Protein AF-A0A6B2LAH2-F1 (afdb_monomer)

Sequence (319 aa):
MNAARTIYDGYITIHNQFYRFYMVLKAANSTKNCKVLVDRALMALFKSEAEVSDIMSQYTTQHFSPGVFLTELIKILESKWLPQKNLPKTPKFYSKLLEELTEIGWDNIVTDVNSTLDPENLQVSLRDSNKRGHVIEVHIPPSYPDQPPTCKSMTPSPLEIQWNPTSSRLSHIISQYTIFFEQFQDFWKNLEDIDQNTCILDPINPTRADTKRRIAIKQHASVLIVISPEYPFSIPECRFLGSPSLIGPIRENMTKNIHLWNPNELTRKNLEVILQLQFPAPIQKDTLEIDMDCGICYSATSEEEQLPDMFCNGKNCNK

Radius of gyration: 29.08 Å; Cα contacts (8 Å, |Δi|>4): 440; chains: 1; bounding box: 64×53×84 Å

Secondary structure (DSSP, 8-state):
--TTS-EEEEEEEETTEEEEEEEE-SBTTB-TT-EEEE-HHHHTTSS-HHHHHHHHHHT-SSS--HHHHHHHHHHHHHHH----------HHHHHHHHHHHHHH-GGGB---TT----TTEEEEEEE-TT--EEEEEEE--TTTTTSPPEEEESSSS-------TTT--HHHHHHHHHHHHHTTHHHHHHHHHHHHHS-EEESSS--TT--EEEEEEETTEEEEEE--SSSTTSPPEEEEEE-HHHHHHHHHHHHHHGGG--TTS-HHHHHHHHHT--PPPPPPTT--------TTT--SS-TT-PPP------TT---

Structure (mmCIF, N/CA/C/O backbone):
data_AF-A0A6B2LAH2-F1
#
_entry.id   AF-A0A6B2LAH2-F1
#
loop_
_atom_site.group_PDB
_atom_site.id
_atom_site.type_symbol
_atom_site.label_atom_id
_atom_site.label_alt_id
_atom_site.label_comp_id
_atom_site.label_asym_id
_atom_site.label_entity_id
_atom_site.label_seq_id
_atom_site.pdbx_PDB_ins_code
_atom_site.Cartn_x
_atom_site.Cartn_y
_atom_site.Cartn_z
_atom_site.occupancy
_atom_site.B_iso_or_equiv
_atom_site.auth_seq_id
_atom_site.auth_comp_id
_atom_site.auth_asym_id
_atom_site.auth_atom_id
_atom_site.pdbx_PDB_model_num
ATOM 1 N N . MET A 1 1 ? -15.025 21.746 -36.548 1.00 67.75 1 MET A N 1
ATOM 2 C CA . MET A 1 1 ? -14.665 22.941 -37.349 1.00 67.75 1 MET A CA 1
ATOM 3 C C . MET A 1 1 ? -15.739 24.002 -37.143 1.00 67.75 1 MET A C 1
ATOM 5 O O . MET A 1 1 ? -16.892 23.621 -36.977 1.00 67.75 1 MET A O 1
ATOM 9 N N . ASN A 1 2 ? -15.394 25.291 -37.112 1.00 74.62 2 ASN A N 1
ATOM 10 C CA . ASN A 1 2 ? -16.379 26.369 -36.942 1.00 74.62 2 ASN A CA 1
ATOM 11 C C . ASN A 1 2 ? -17.261 26.563 -38.197 1.00 74.62 2 ASN A C 1
ATOM 13 O O . ASN A 1 2 ? -16.923 26.101 -39.288 1.00 74.62 2 ASN A O 1
ATOM 17 N N . ALA A 1 3 ? -18.377 27.289 -38.057 1.00 70.50 3 ALA A N 1
ATOM 18 C CA . ALA A 1 3 ? -19.319 27.554 -39.154 1.00 70.50 3 ALA A CA 1
ATOM 19 C C . ALA A 1 3 ? -18.668 28.262 -40.361 1.00 70.50 3 ALA A C 1
ATOM 21 O O . ALA A 1 3 ? -19.045 28.019 -41.505 1.00 70.50 3 ALA A O 1
ATOM 22 N N . ALA A 1 4 ? -17.641 29.080 -40.112 1.00 70.31 4 ALA A N 1
ATOM 23 C CA . ALA A 1 4 ? -16.880 29.787 -41.142 1.00 70.31 4 ALA A CA 1
ATOM 24 C C . ALA A 1 4 ? -15.818 28.921 -41.849 1.00 70.31 4 ALA A C 1
ATOM 26 O O . ALA A 1 4 ? -15.161 29.405 -42.767 1.00 70.31 4 ALA A O 1
ATOM 27 N N . ARG A 1 5 ? -15.633 27.654 -41.442 1.00 68.50 5 ARG A N 1
ATOM 28 C CA . ARG A 1 5 ? -14.611 26.727 -41.968 1.00 68.50 5 ARG A CA 1
ATOM 29 C C . ARG A 1 5 ? -13.174 27.261 -41.897 1.00 68.50 5 ARG A C 1
ATOM 31 O O . ARG A 1 5 ? -12.324 26.883 -42.695 1.00 68.50 5 ARG A O 1
ATOM 38 N N . THR A 1 6 ? -12.906 28.143 -40.941 1.00 72.50 6 THR A N 1
ATOM 39 C CA . THR A 1 6 ? -11.604 28.789 -40.733 1.00 72.50 6 THR A CA 1
ATOM 40 C C . THR A 1 6 ? -10.877 28.277 -39.502 1.00 72.50 6 THR A C 1
ATOM 42 O O . THR A 1 6 ? -9.675 28.477 -39.391 1.00 72.50 6 THR A O 1
ATOM 45 N N . ILE A 1 7 ? -11.573 27.619 -38.574 1.00 78.00 7 ILE A N 1
ATOM 46 C CA . ILE A 1 7 ? -10.971 27.097 -37.347 1.00 78.00 7 ILE A CA 1
ATOM 47 C C . ILE A 1 7 ? -11.310 25.621 -37.218 1.00 78.00 7 ILE A C 1
ATOM 49 O O . ILE A 1 7 ? -12.489 25.244 -37.169 1.00 78.00 7 ILE A O 1
ATOM 53 N N . TYR A 1 8 ? -10.275 24.793 -37.129 1.00 79.19 8 TYR A N 1
ATOM 54 C CA . TYR A 1 8 ? -10.395 23.443 -36.611 1.00 79.19 8 TYR A CA 1
ATOM 55 C C . TYR A 1 8 ? -9.893 23.425 -35.176 1.00 79.19 8 TYR A C 1
ATOM 57 O O . TYR A 1 8 ? -8.789 23.867 -34.872 1.00 79.19 8 TYR A O 1
ATOM 65 N N . ASP A 1 9 ? -10.738 22.897 -34.312 1.00 84.38 9 ASP A N 1
ATOM 66 C CA . ASP A 1 9 ? -10.472 22.753 -32.904 1.00 84.38 9 ASP A CA 1
ATOM 67 C C . ASP A 1 9 ? -11.001 21.374 -32.495 1.00 84.38 9 ASP A C 1
ATOM 69 O O . ASP A 1 9 ? -12.214 21.151 -32.514 1.00 84.38 9 ASP A O 1
ATOM 73 N N . GLY A 1 10 ? -10.099 20.421 -32.254 1.00 82.06 10 GLY A N 1
ATOM 74 C CA . GLY A 1 10 ? -10.485 19.060 -31.900 1.00 82.06 10 GLY A CA 1
ATOM 75 C C . GLY A 1 10 ? -9.306 18.134 -31.635 1.00 82.06 10 GLY A C 1
ATOM 76 O O . GLY A 1 10 ? -8.207 18.580 -31.286 1.00 82.06 10 GLY A O 1
ATOM 77 N N . TYR A 1 11 ? -9.568 16.840 -31.796 1.00 82.06 11 TYR A N 1
ATOM 78 C CA . TYR A 1 11 ? -8.585 15.773 -31.672 1.00 82.06 11 TYR A CA 1
ATOM 79 C C . TYR A 1 11 ? -8.422 15.059 -33.009 1.00 82.06 11 TYR A C 1
ATOM 81 O O . TYR A 1 11 ? -9.408 14.802 -33.701 1.00 82.06 11 TYR A O 1
ATOM 89 N N . ILE A 1 12 ? -7.182 14.714 -33.341 1.00 80.56 12 ILE A N 1
ATOM 90 C CA . ILE A 1 12 ? -6.876 13.765 -34.411 1.00 80.56 12 ILE A CA 1
ATOM 91 C C . ILE A 1 12 ? -6.454 12.441 -33.786 1.00 80.56 12 ILE A C 1
ATOM 93 O O . ILE A 1 12 ? -5.825 12.419 -32.726 1.00 80.56 12 ILE A O 1
ATOM 97 N N . THR A 1 13 ? -6.808 11.343 -34.441 1.00 79.44 13 THR A N 1
ATOM 98 C CA . THR A 1 13 ? -6.428 10.001 -34.006 1.00 79.44 13 THR A CA 1
ATOM 99 C C . THR A 1 13 ? -5.324 9.490 -34.916 1.00 79.44 13 THR A C 1
ATOM 101 O O . THR A 1 13 ? -5.503 9.463 -36.130 1.00 79.44 13 THR A O 1
ATOM 104 N N . ILE A 1 14 ? -4.195 9.099 -34.330 1.00 75.94 14 ILE A N 1
ATOM 105 C CA . ILE A 1 14 ? -3.069 8.463 -35.027 1.00 75.94 14 ILE A CA 1
ATOM 106 C C . ILE A 1 14 ? -2.754 7.187 -34.240 1.00 75.94 14 ILE A C 1
ATOM 108 O O . ILE A 1 14 ? -2.532 7.259 -33.033 1.00 75.94 14 ILE A O 1
ATOM 112 N N . HIS A 1 15 ? -2.809 6.016 -34.886 1.00 68.94 15 HIS A N 1
ATOM 113 C CA . HIS A 1 15 ? -2.583 4.702 -34.251 1.00 68.94 15 HIS A CA 1
ATOM 114 C C . HIS A 1 15 ? -3.315 4.498 -32.906 1.00 68.94 15 HIS A C 1
ATOM 116 O O . HIS A 1 15 ? -2.737 4.027 -31.928 1.00 68.94 15 HIS A O 1
ATOM 122 N N . ASN A 1 16 ? -4.609 4.836 -32.856 1.00 70.31 16 ASN A N 1
ATOM 123 C CA . ASN A 1 16 ? -5.466 4.684 -31.671 1.00 70.31 16 ASN A CA 1
ATOM 124 C C . ASN A 1 16 ? -5.110 5.591 -30.469 1.00 70.31 16 ASN A C 1
ATOM 126 O O . ASN A 1 16 ? -5.663 5.411 -29.386 1.00 70.31 16 ASN A O 1
ATOM 130 N N . GLN A 1 17 ? -4.232 6.583 -30.655 1.00 75.50 17 GLN A N 1
ATOM 1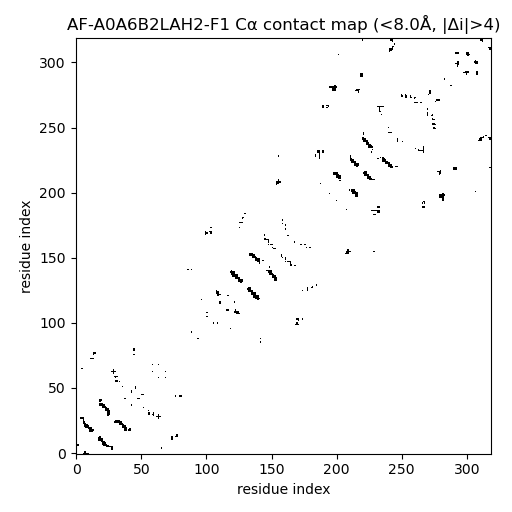31 C CA . GLN A 1 17 ? -3.966 7.645 -29.682 1.00 75.50 17 GLN A CA 1
ATOM 132 C C . GLN A 1 17 ? -4.603 8.964 -30.129 1.00 75.50 17 GLN A C 1
ATOM 134 O O . GLN A 1 17 ? -4.597 9.301 -31.315 1.00 75.50 17 GLN A O 1
ATOM 139 N N . PHE A 1 18 ? -5.160 9.710 -29.171 1.00 80.31 18 PHE A N 1
ATOM 140 C CA . PHE A 1 18 ? -5.789 11.008 -29.409 1.00 80.31 18 PHE A CA 1
ATOM 141 C C . PHE A 1 18 ? -4.793 12.134 -29.165 1.00 80.31 18 PHE A C 1
ATOM 143 O O . PHE A 1 18 ? -4.265 12.270 -28.063 1.00 80.31 18 PHE A O 1
ATOM 150 N N . TYR A 1 19 ? -4.604 12.979 -30.171 1.00 81.00 19 TYR A N 1
ATOM 151 C CA . TYR A 1 19 ? -3.744 14.150 -30.080 1.00 81.00 19 TYR A CA 1
ATOM 152 C C . TYR A 1 19 ? -4.552 15.417 -30.258 1.00 81.00 19 TYR A C 1
ATOM 154 O O . TYR A 1 19 ? -5.427 15.505 -31.126 1.00 81.00 19 TYR A O 1
ATOM 162 N N . ARG A 1 20 ? -4.246 16.423 -29.446 1.00 82.94 20 ARG A N 1
ATOM 163 C CA . ARG A 1 20 ? -4.901 17.717 -29.526 1.00 82.94 20 ARG A CA 1
ATOM 164 C C . ARG A 1 20 ? -4.381 18.471 -30.743 1.00 82.94 20 ARG A C 1
ATOM 166 O O . ARG A 1 20 ? -3.186 18.742 -30.855 1.00 82.94 20 ARG A O 1
ATOM 173 N N . PHE A 1 21 ? -5.294 18.854 -31.631 1.00 82.38 21 PHE A N 1
ATOM 174 C CA . PHE A 1 21 ? -4.959 19.572 -32.854 1.00 82.38 21 PHE A CA 1
ATOM 175 C C . PHE A 1 21 ? -5.817 20.825 -33.005 1.00 82.38 21 PHE A C 1
ATOM 177 O O . PHE A 1 21 ? -7.052 20.776 -32.987 1.00 82.38 21 PHE A O 1
ATOM 184 N N . TYR A 1 22 ? -5.146 21.960 -33.170 1.00 81.94 22 TYR A N 1
ATOM 185 C CA . TYR A 1 22 ? -5.775 23.254 -33.355 1.00 81.94 22 TYR A CA 1
ATOM 186 C C . TYR A 1 22 ? -5.192 23.953 -34.580 1.00 81.94 22 TYR A C 1
ATOM 188 O O . TYR A 1 22 ? -3.980 24.060 -34.751 1.00 81.94 22 TYR A O 1
ATOM 196 N N . MET A 1 23 ? -6.069 24.445 -35.447 1.00 81.00 23 MET A N 1
ATOM 197 C CA . MET A 1 23 ? -5.696 25.076 -36.705 1.00 81.00 23 MET A CA 1
ATOM 198 C C . MET A 1 23 ? -6.560 26.302 -36.971 1.00 81.00 23 MET A C 1
ATOM 200 O O . MET A 1 23 ? -7.786 26.238 -36.883 1.00 81.00 23 MET A O 1
ATOM 204 N N . VAL A 1 24 ? -5.914 27.392 -37.384 1.00 79.12 24 VAL A N 1
ATOM 205 C CA . VAL A 1 24 ? -6.562 28.642 -37.789 1.00 79.12 24 VAL A CA 1
ATOM 206 C C . VAL A 1 24 ? -6.114 29.036 -39.187 1.00 79.12 24 VAL A C 1
ATOM 208 O O . VAL A 1 24 ? -4.963 29.413 -39.416 1.00 79.12 24 VAL A O 1
ATOM 211 N N . LEU A 1 25 ? -7.067 29.015 -40.108 1.00 74.25 25 LEU A N 1
ATOM 212 C CA . LEU A 1 25 ? -6.954 29.482 -41.480 1.00 74.25 25 LEU A CA 1
ATOM 213 C C . LEU A 1 25 ? -7.401 30.945 -41.551 1.00 74.25 25 LEU A C 1
ATOM 215 O O . LEU A 1 25 ? -8.436 31.319 -40.997 1.00 74.25 25 LEU A O 1
ATOM 219 N N . LYS A 1 26 ? -6.663 31.783 -42.287 1.00 72.38 26 LYS A N 1
ATOM 220 C CA . LYS A 1 26 ? -7.080 33.176 -42.541 1.00 72.38 26 LYS A CA 1
ATOM 221 C C . LYS A 1 26 ? -8.266 33.274 -43.509 1.00 72.38 26 LYS A C 1
ATOM 223 O O . LYS A 1 26 ? -8.991 34.261 -43.479 1.00 72.38 26 LYS A O 1
ATOM 228 N N . ALA A 1 27 ? -8.456 32.267 -44.361 1.00 69.00 27 ALA A N 1
ATOM 229 C CA . ALA A 1 27 ? -9.586 32.145 -45.276 1.00 69.00 27 ALA A CA 1
ATOM 230 C C . ALA A 1 27 ? -9.926 30.662 -45.480 1.00 69.00 27 ALA A C 1
ATOM 232 O O . ALA A 1 27 ? -9.020 29.835 -45.546 1.00 69.00 27 ALA A O 1
ATOM 233 N N . ALA A 1 28 ? -11.212 30.333 -45.626 1.00 62.78 28 ALA A N 1
ATOM 234 C CA . ALA A 1 28 ? -11.707 28.950 -45.693 1.00 62.78 28 ALA A CA 1
ATOM 235 C C . ALA A 1 28 ? -11.080 28.093 -46.814 1.00 62.78 28 ALA A C 1
ATOM 237 O O . ALA A 1 28 ? -11.065 26.870 -46.713 1.00 62.78 28 ALA A O 1
ATOM 238 N N . ASN A 1 29 ? -10.537 28.734 -47.855 1.00 63.69 29 ASN A N 1
ATOM 239 C CA . ASN A 1 29 ? -10.030 28.077 -49.061 1.00 63.69 29 ASN A CA 1
ATOM 240 C C . ASN A 1 29 ? -8.502 28.223 -49.222 1.00 63.69 29 ASN A C 1
ATOM 242 O O . ASN A 1 29 ? -7.993 28.074 -50.330 1.00 63.69 29 ASN A O 1
ATOM 246 N N . SER A 1 30 ? -7.764 28.592 -48.166 1.00 65.69 30 SER A N 1
ATOM 247 C CA . SER A 1 30 ? -6.320 28.841 -48.265 1.00 65.69 30 SER A CA 1
ATOM 248 C C . SER A 1 30 ? -5.560 28.457 -47.000 1.00 65.69 30 SER A C 1
ATOM 250 O O . SER A 1 30 ? -5.888 28.907 -45.903 1.00 65.69 30 SER A O 1
ATOM 252 N N . THR A 1 31 ? -4.474 27.705 -47.181 1.00 62.75 31 THR A N 1
ATOM 253 C CA . THR A 1 31 ? -3.488 27.385 -46.136 1.00 62.75 31 THR A CA 1
ATOM 254 C C . THR A 1 31 ? -2.429 28.474 -45.957 1.00 62.75 31 THR A C 1
ATOM 256 O O . THR A 1 31 ? -1.616 28.390 -45.034 1.00 62.75 31 THR A O 1
ATOM 259 N N . LYS A 1 32 ? -2.425 29.529 -46.792 1.00 65.06 32 LYS A N 1
ATOM 260 C CA . LYS A 1 32 ? -1.436 30.614 -46.692 1.00 65.06 32 LYS A CA 1
ATOM 261 C C . LYS A 1 32 ? -1.547 31.315 -45.337 1.00 65.06 32 LYS A C 1
ATOM 263 O O . LYS A 1 32 ? -2.583 31.899 -45.015 1.00 65.06 32 LYS A O 1
ATOM 268 N N . ASN A 1 33 ? -0.445 31.329 -44.585 1.00 64.31 33 ASN A N 1
ATOM 269 C CA . ASN A 1 33 ? -0.351 31.892 -43.232 1.00 64.31 33 ASN A CA 1
ATOM 270 C C . ASN A 1 33 ? -1.289 31.227 -42.208 1.00 64.31 33 ASN A C 1
ATOM 272 O O . ASN A 1 33 ? -1.786 31.905 -41.302 1.00 64.31 33 ASN A O 1
ATOM 276 N N . CYS A 1 34 ? -1.561 29.932 -42.375 1.00 71.12 34 CYS A N 1
ATOM 277 C CA . CYS A 1 34 ? -2.262 29.145 -41.374 1.00 71.12 34 CYS A CA 1
ATOM 278 C C . CYS A 1 34 ? -1.432 29.046 -40.088 1.00 71.12 34 CYS A C 1
ATOM 280 O O . CYS A 1 34 ? -0.222 28.834 -40.142 1.00 71.12 34 CYS A O 1
ATOM 282 N N . LYS A 1 35 ? -2.088 29.167 -38.933 1.00 73.56 35 LYS A N 1
ATOM 283 C CA . LYS A 1 35 ? -1.476 28.864 -37.636 1.00 73.56 35 LYS A CA 1
ATOM 284 C C . LYS A 1 35 ? -1.904 27.475 -37.199 1.00 73.56 35 LYS A C 1
ATOM 286 O O . LYS A 1 35 ? -3.094 27.173 -37.226 1.00 73.56 35 LYS A O 1
ATOM 291 N N . VAL A 1 36 ? -0.943 26.657 -36.797 1.00 74.19 36 VAL A N 1
ATOM 292 C CA . VAL A 1 36 ? -1.181 25.316 -36.263 1.00 74.19 36 VAL A CA 1
ATOM 293 C C . VAL A 1 36 ? -0.608 25.276 -34.855 1.00 74.19 36 VAL A C 1
ATOM 295 O O . VAL A 1 36 ? 0.516 25.713 -34.636 1.00 74.19 36 VAL A O 1
ATOM 298 N N . LEU A 1 37 ? -1.403 24.791 -33.910 1.00 73.94 37 LEU A N 1
ATOM 299 C CA . LEU A 1 37 ? -0.985 24.499 -32.549 1.00 73.94 37 LEU A CA 1
ATOM 300 C C . LEU A 1 37 ? -1.280 23.026 -32.296 1.00 73.94 37 LEU A C 1
ATOM 302 O O . LEU A 1 37 ? -2.404 22.561 -32.501 1.00 73.94 37 LEU A O 1
ATOM 306 N N . VAL A 1 38 ? -0.266 22.301 -31.855 1.00 78.00 38 VAL A N 1
ATOM 307 C CA . VAL A 1 38 ? -0.382 20.894 -31.482 1.00 78.00 38 VAL A CA 1
ATOM 308 C C . VAL A 1 38 ? 0.197 20.703 -30.091 1.00 78.00 38 VAL A C 1
ATOM 310 O O . VAL A 1 38 ? 1.020 21.502 -29.639 1.00 78.00 38 VAL A O 1
ATOM 313 N N . ASP A 1 39 ? -0.270 19.681 -29.381 1.00 72.62 39 ASP A N 1
ATOM 314 C CA . ASP A 1 39 ? 0.307 19.347 -28.082 1.00 72.62 39 ASP A CA 1
ATOM 315 C C . ASP A 1 39 ? 1.773 18.888 -28.205 1.00 72.62 39 ASP A C 1
ATOM 317 O O . ASP A 1 39 ? 2.294 18.621 -29.290 1.00 72.62 39 ASP A O 1
ATOM 321 N N . ARG A 1 40 ? 2.466 18.808 -27.064 1.00 71.69 40 ARG A N 1
ATOM 322 C CA . ARG A 1 40 ? 3.891 18.453 -27.017 1.00 71.69 40 ARG A CA 1
ATOM 323 C C . ARG A 1 40 ? 4.175 17.057 -27.586 1.00 71.69 40 ARG A C 1
ATOM 325 O O . ARG A 1 40 ? 5.241 16.855 -28.161 1.00 71.69 40 ARG A O 1
ATOM 332 N N . ALA A 1 41 ? 3.252 16.111 -27.413 1.00 72.00 41 ALA A N 1
ATOM 333 C CA . ALA A 1 41 ? 3.420 14.738 -27.878 1.00 72.00 41 ALA A CA 1
ATOM 334 C C . ALA A 1 41 ? 3.325 14.662 -29.409 1.00 72.00 41 ALA A C 1
ATOM 336 O O . ALA A 1 41 ? 4.160 14.030 -30.050 1.00 72.00 41 ALA A O 1
ATOM 337 N N . LEU A 1 42 ? 2.372 15.385 -29.997 1.00 73.50 42 LEU A N 1
ATOM 338 C CA . LEU A 1 42 ? 2.215 15.515 -31.438 1.00 73.50 42 LEU A CA 1
ATOM 339 C C . LEU A 1 42 ? 3.330 16.369 -32.059 1.00 73.50 42 LEU A C 1
ATOM 341 O O . LEU A 1 42 ? 3.824 16.024 -33.128 1.00 73.50 42 LEU A O 1
ATOM 345 N N . MET A 1 43 ? 3.798 17.425 -31.375 1.00 72.25 43 MET A N 1
ATOM 346 C CA . MET A 1 43 ? 4.976 18.203 -31.797 1.00 72.25 43 MET A CA 1
ATOM 347 C C . MET A 1 43 ? 6.217 17.321 -31.941 1.00 72.25 43 MET A C 1
ATOM 349 O O . MET A 1 43 ? 6.996 17.548 -32.856 1.00 72.25 43 MET A O 1
ATOM 353 N N . ALA A 1 44 ? 6.399 16.315 -31.079 1.00 69.50 44 ALA A N 1
ATOM 354 C CA . ALA A 1 44 ? 7.544 15.406 -31.148 1.00 69.50 44 ALA A CA 1
ATOM 355 C C . ALA A 1 44 ? 7.541 14.501 -32.397 1.00 69.50 44 ALA A C 1
ATOM 357 O O . ALA A 1 44 ? 8.590 13.975 -32.765 1.00 69.50 44 ALA A O 1
ATOM 358 N N . LEU A 1 45 ? 6.388 14.330 -33.060 1.00 69.00 45 LEU A N 1
ATOM 359 C CA . LEU A 1 45 ? 6.287 13.629 -34.347 1.00 69.00 45 LEU A CA 1
ATOM 360 C C . LEU A 1 45 ? 6.721 14.511 -35.531 1.00 69.00 45 LEU A C 1
ATOM 362 O O . LEU A 1 45 ? 7.049 13.992 -36.599 1.00 69.00 45 LEU A O 1
ATOM 366 N N . PHE A 1 46 ? 6.761 15.833 -35.351 1.00 67.69 46 PHE A N 1
ATOM 367 C CA . PHE A 1 46 ? 7.347 16.770 -36.305 1.00 67.69 46 PHE A CA 1
ATOM 368 C C . PHE A 1 46 ? 8.819 17.023 -35.938 1.00 67.69 46 PHE A C 1
ATOM 370 O O . PHE A 1 46 ? 9.160 17.225 -34.777 1.00 67.69 46 PHE A O 1
ATOM 377 N N . LYS A 1 47 ? 9.730 17.061 -36.917 1.00 62.06 47 LYS A N 1
ATOM 378 C CA . LYS A 1 47 ? 11.156 17.343 -36.663 1.00 62.06 47 LYS A CA 1
ATOM 379 C C . LYS A 1 47 ? 11.394 18.798 -36.247 1.00 62.06 47 LYS A C 1
ATOM 381 O O . LYS A 1 47 ? 12.416 19.096 -35.637 1.00 62.06 47 LYS A O 1
ATOM 386 N N . SER A 1 48 ? 10.489 19.710 -36.616 1.00 64.81 48 SER A N 1
ATOM 387 C CA . SER A 1 48 ? 10.508 21.133 -36.242 1.00 64.81 48 SER A CA 1
ATOM 388 C C . SER A 1 48 ? 9.168 21.822 -36.551 1.00 64.81 48 SER A C 1
ATOM 390 O O . SER A 1 48 ? 8.396 21.334 -37.377 1.00 64.81 48 SER A O 1
ATOM 392 N N . GLU A 1 49 ? 8.922 23.005 -35.970 1.00 62.53 49 GLU A N 1
ATOM 393 C CA . GLU A 1 49 ? 7.784 23.871 -36.347 1.00 62.53 49 GLU A CA 1
ATOM 394 C C . GLU A 1 49 ? 7.805 24.270 -37.837 1.00 62.53 49 GLU A C 1
ATOM 396 O O . GLU A 1 49 ? 6.753 24.454 -38.452 1.00 62.53 49 GLU A O 1
ATOM 401 N N . ALA A 1 50 ? 8.995 24.353 -38.444 1.00 63.94 50 ALA A N 1
ATOM 402 C CA . ALA A 1 50 ? 9.159 24.667 -39.863 1.00 63.94 50 ALA A CA 1
ATOM 403 C C . ALA A 1 50 ? 8.601 23.559 -40.773 1.00 63.94 50 ALA A C 1
ATOM 405 O O . ALA A 1 50 ? 7.990 23.857 -41.794 1.00 63.94 50 ALA A O 1
ATOM 406 N N . GLU A 1 51 ? 8.709 22.290 -40.368 1.00 66.62 51 GLU A N 1
ATOM 407 C CA . GLU A 1 51 ? 8.191 21.153 -41.141 1.00 66.62 51 GLU A CA 1
ATOM 408 C C . GLU A 1 51 ? 6.656 21.152 -41.210 1.00 66.62 51 GLU A C 1
ATOM 410 O O . GLU A 1 51 ? 6.077 20.809 -42.242 1.00 66.62 51 GLU A O 1
ATOM 415 N N . VAL A 1 52 ? 5.986 21.593 -40.139 1.00 64.56 52 VAL A N 1
ATOM 416 C CA . VAL A 1 52 ? 4.530 21.798 -40.134 1.00 64.56 52 VAL A CA 1
ATOM 417 C C . VAL A 1 52 ? 4.162 22.847 -41.182 1.00 64.56 52 VAL A C 1
ATOM 419 O O . VAL A 1 52 ? 3.275 22.621 -42.002 1.00 64.56 52 VAL A O 1
ATOM 422 N N . SER A 1 53 ? 4.874 23.977 -41.201 1.00 63.38 53 SER A N 1
ATOM 423 C CA . SER A 1 53 ? 4.654 25.052 -42.174 1.00 63.38 53 SER A CA 1
ATOM 424 C C . SER A 1 53 ? 4.950 24.616 -43.617 1.00 63.38 53 SER A C 1
ATOM 426 O O . SER A 1 53 ? 4.220 25.002 -44.533 1.00 63.38 53 SER A O 1
ATOM 428 N N . ASP A 1 54 ? 5.963 23.777 -43.831 1.00 66.94 54 ASP A N 1
ATOM 429 C CA . ASP A 1 54 ? 6.323 23.256 -45.153 1.00 66.94 54 ASP A CA 1
ATOM 430 C C . ASP A 1 54 ? 5.249 22.316 -45.703 1.00 66.94 54 ASP A C 1
ATOM 432 O O . ASP A 1 54 ? 4.800 22.504 -46.837 1.00 66.94 54 ASP A O 1
ATOM 436 N N . ILE A 1 55 ? 4.755 21.373 -44.891 1.00 66.00 55 ILE A N 1
ATOM 437 C CA . ILE A 1 55 ? 3.626 20.503 -45.262 1.00 66.00 55 ILE A CA 1
ATOM 438 C C . ILE A 1 55 ? 2.405 21.369 -45.601 1.00 66.00 55 ILE A C 1
ATOM 440 O O . ILE A 1 55 ? 1.776 21.177 -46.639 1.00 66.00 55 ILE A O 1
ATOM 444 N N . MET A 1 56 ? 2.108 22.389 -44.791 1.00 63.59 56 MET A N 1
ATOM 445 C CA . MET A 1 56 ? 0.994 23.317 -45.033 1.00 63.59 56 MET A CA 1
ATOM 446 C C . MET A 1 56 ? 1.131 24.107 -46.344 1.00 63.59 56 MET A C 1
ATOM 448 O O . MET A 1 56 ? 0.124 24.397 -47.000 1.00 63.59 56 MET A O 1
ATOM 452 N N . SER A 1 57 ? 2.361 24.446 -46.741 1.00 62.12 57 SER A N 1
ATOM 453 C CA . SER A 1 57 ? 2.653 25.177 -47.980 1.00 62.12 57 SER A CA 1
ATOM 454 C C . SER A 1 57 ? 2.493 24.318 -49.243 1.00 62.12 57 SER A C 1
ATOM 456 O O . SER A 1 57 ? 2.127 24.841 -50.299 1.00 62.12 57 SER A O 1
ATOM 458 N N . GLN A 1 58 ? 2.676 22.997 -49.138 1.00 62.75 58 GLN A N 1
ATOM 459 C CA . GLN A 1 58 ? 2.546 22.060 -50.260 1.00 62.75 58 GLN A CA 1
ATOM 460 C C . GLN A 1 58 ? 1.086 21.837 -50.689 1.00 62.75 58 GLN A C 1
ATOM 462 O O . GLN A 1 58 ? 0.819 21.605 -51.866 1.00 62.75 58 GLN A O 1
ATOM 467 N N . TYR A 1 59 ? 0.121 22.001 -49.779 1.00 61.84 59 TYR A N 1
ATOM 468 C CA . TYR A 1 59 ? -1.314 21.825 -50.060 1.00 61.84 59 TYR A CA 1
ATOM 469 C C . TYR A 1 59 ? -2.020 23.089 -50.588 1.00 61.84 59 TYR A C 1
ATOM 471 O O . TYR A 1 59 ? -3.250 23.167 -50.605 1.00 61.84 59 TYR A O 1
ATOM 479 N N . THR A 1 60 ? -1.260 24.079 -51.067 1.00 53.72 60 THR A N 1
ATOM 480 C CA . THR A 1 60 ? -1.783 25.342 -51.613 1.00 53.72 60 THR A CA 1
ATOM 481 C C . THR A 1 60 ? -2.298 25.177 -53.054 1.00 53.72 60 THR A C 1
ATOM 483 O O . THR A 1 60 ? -1.752 25.763 -53.987 1.00 53.72 60 THR A O 1
ATOM 486 N N . THR A 1 61 ? -3.348 24.382 -53.274 1.00 54.09 61 THR A N 1
ATOM 487 C CA . THR A 1 61 ? -4.025 24.284 -54.585 1.00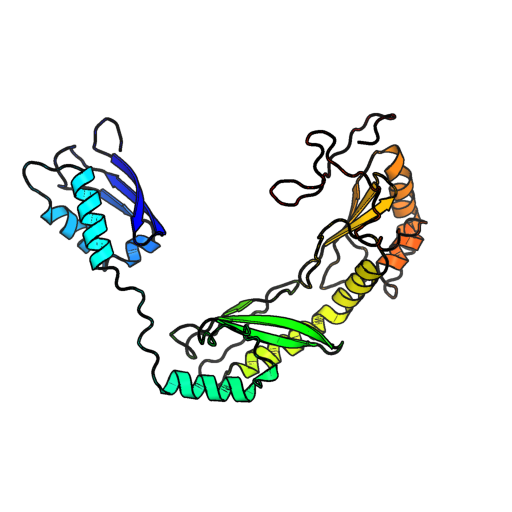 54.09 61 THR A CA 1
ATOM 488 C C . THR A 1 61 ? -5.446 24.848 -54.539 1.00 54.09 61 THR A C 1
ATOM 490 O O . THR A 1 61 ? -6.041 24.990 -53.473 1.00 54.09 61 THR A O 1
ATOM 493 N N . GLN A 1 62 ? -5.975 25.229 -55.709 1.00 52.97 62 GLN A N 1
ATOM 494 C CA . GLN A 1 62 ? -7.193 26.039 -55.909 1.00 52.97 62 GLN A CA 1
ATOM 495 C C . GLN A 1 62 ? -8.500 25.473 -55.304 1.00 52.97 62 GLN A C 1
ATOM 497 O O . GLN A 1 62 ? -9.518 26.161 -55.324 1.00 52.97 62 GLN A O 1
ATOM 502 N N . HIS A 1 63 ? -8.479 24.282 -54.698 1.00 55.47 63 HIS A N 1
ATOM 503 C CA . HIS A 1 63 ? -9.620 23.666 -54.018 1.00 55.47 63 HIS A CA 1
ATOM 504 C C . HIS A 1 63 ? -9.206 23.055 -52.672 1.00 55.47 63 HIS A C 1
ATOM 506 O O . HIS A 1 63 ? -9.219 21.840 -52.485 1.00 55.47 63 HIS A O 1
ATOM 512 N N . PHE A 1 64 ? -8.826 23.902 -51.714 1.00 64.25 64 PHE A N 1
ATOM 513 C CA . PHE A 1 64 ? -8.537 23.456 -50.353 1.00 64.25 64 PHE A CA 1
ATOM 514 C C . PHE A 1 64 ? -9.820 23.019 -49.627 1.00 64.25 64 PHE A C 1
ATOM 516 O O . PHE A 1 64 ? -10.769 23.793 -49.500 1.00 64.25 64 PHE A O 1
ATOM 523 N N . SER A 1 65 ? -9.828 21.786 -49.114 1.00 68.06 65 SER A N 1
ATOM 524 C CA . SER A 1 65 ? -10.853 21.277 -48.200 1.00 68.06 65 SER A CA 1
ATOM 525 C C . SER A 1 65 ? -10.201 20.908 -46.865 1.00 68.06 65 SER A C 1
ATOM 527 O O . SER A 1 65 ? -9.342 20.021 -46.847 1.00 68.06 65 SER A O 1
ATOM 529 N N . PRO A 1 66 ? -10.619 21.514 -45.738 1.00 66.38 66 PRO A N 1
ATOM 530 C CA . PRO A 1 66 ? -10.059 21.211 -44.421 1.00 66.38 66 PRO A CA 1
ATOM 531 C C . PRO A 1 66 ? -10.140 19.728 -44.030 1.00 66.38 66 PRO A C 1
ATOM 533 O O . PRO A 1 66 ? -9.231 19.210 -43.392 1.00 66.38 66 PRO A O 1
ATOM 536 N N . GLY A 1 67 ? -11.207 19.024 -44.428 1.00 68.19 67 GLY A N 1
ATOM 537 C CA . GLY A 1 67 ? -11.365 17.595 -44.129 1.00 68.19 67 GLY A CA 1
ATOM 538 C C . GLY A 1 67 ? -10.392 16.711 -44.914 1.00 68.19 67 GLY A C 1
ATOM 539 O O . GLY A 1 67 ? -9.812 15.781 -44.358 1.00 68.19 67 GLY A O 1
ATOM 540 N N . VAL A 1 68 ? -10.159 17.041 -46.188 1.00 71.69 68 VAL A N 1
ATOM 541 C CA . VAL A 1 68 ? -9.173 16.341 -47.032 1.00 71.69 68 VAL A CA 1
ATOM 542 C C . VAL A 1 68 ? -7.766 16.603 -46.510 1.00 71.69 68 VAL A C 1
ATOM 544 O O . VAL A 1 68 ? -6.983 15.671 -46.365 1.00 71.69 68 VAL A O 1
ATOM 547 N N . PHE A 1 69 ? -7.479 17.851 -46.140 1.00 74.25 69 PHE A N 1
ATOM 548 C CA . PHE A 1 69 ? -6.210 18.222 -45.531 1.00 74.25 69 PHE A CA 1
ATOM 549 C C . PHE A 1 69 ? -5.932 17.438 -44.242 1.00 74.25 69 PHE A C 1
ATOM 551 O O . PHE A 1 69 ? -4.851 16.882 -44.101 1.00 74.25 69 PHE A O 1
ATOM 558 N N . LEU A 1 70 ? -6.896 17.355 -43.316 1.00 74.31 70 LEU A N 1
ATOM 559 C CA . LEU A 1 70 ? -6.712 16.600 -42.071 1.00 74.31 70 LEU A CA 1
ATOM 560 C C . LEU A 1 70 ? -6.471 15.115 -42.340 1.00 74.31 70 LEU A C 1
ATOM 562 O O . LEU A 1 70 ? -5.634 14.511 -41.682 1.00 74.31 70 LEU A O 1
ATOM 566 N N . THR A 1 71 ? -7.160 14.546 -43.329 1.00 73.69 71 THR A N 1
ATOM 567 C CA . THR A 1 71 ? -6.982 13.141 -43.714 1.00 73.69 71 THR A CA 1
ATOM 568 C C . THR A 1 71 ? -5.578 12.888 -44.268 1.00 73.69 71 THR A C 1
ATOM 570 O O . THR A 1 71 ? -4.928 11.925 -43.877 1.00 73.69 71 THR A O 1
ATOM 573 N N . GLU A 1 72 ? -5.073 13.762 -45.140 1.00 73.94 72 GLU A N 1
ATOM 574 C CA . GLU A 1 72 ? -3.712 13.648 -45.681 1.00 73.94 72 GLU A CA 1
ATOM 575 C C . GLU A 1 72 ? -2.633 13.964 -44.638 1.00 73.94 72 GLU A C 1
ATOM 577 O O . GLU A 1 72 ? -1.592 13.313 -44.611 1.00 73.94 72 GLU A O 1
ATOM 582 N N . LEU A 1 73 ? -2.886 14.908 -43.727 1.00 75.06 73 LEU A N 1
ATOM 583 C CA . LEU A 1 73 ? -2.004 15.172 -42.594 1.00 75.06 73 LEU A CA 1
ATOM 584 C C . LEU A 1 73 ? -1.896 13.940 -41.692 1.00 75.06 73 LEU A C 1
ATOM 586 O O . LEU A 1 73 ? -0.785 13.565 -41.331 1.00 75.06 73 LEU A O 1
ATOM 590 N N . ILE A 1 74 ? -3.025 13.300 -41.366 1.00 75.19 74 ILE A N 1
ATOM 591 C CA . ILE A 1 74 ? -3.046 12.048 -40.603 1.00 75.19 74 ILE A CA 1
ATOM 592 C C . ILE A 1 74 ? -2.241 10.981 -41.346 1.00 75.19 74 ILE A C 1
ATOM 594 O O . ILE A 1 74 ? -1.339 10.418 -40.744 1.00 75.19 74 ILE A O 1
ATOM 598 N N . LYS A 1 75 ? -2.444 10.785 -42.656 1.00 74.75 75 LYS A N 1
ATOM 599 C CA . LYS A 1 75 ? -1.651 9.822 -43.445 1.00 74.75 75 LYS A CA 1
ATOM 600 C C . LYS A 1 75 ? -0.152 10.125 -43.449 1.00 74.75 75 LYS A C 1
ATOM 602 O O . LYS A 1 75 ? 0.659 9.210 -43.337 1.00 74.75 75 LYS A O 1
ATOM 607 N N . ILE A 1 76 ? 0.245 11.393 -43.585 1.00 74.06 76 ILE A N 1
ATOM 608 C CA . ILE A 1 76 ? 1.658 11.792 -43.517 1.00 74.06 76 ILE A CA 1
ATOM 609 C C . ILE A 1 76 ? 2.211 11.480 -42.130 1.00 74.06 76 ILE A C 1
ATOM 611 O O . ILE A 1 76 ? 3.301 10.920 -42.028 1.00 74.06 76 ILE A O 1
ATOM 615 N N . LEU A 1 77 ? 1.472 11.820 -41.077 1.00 72.56 77 LEU A N 1
ATOM 616 C CA . LEU A 1 77 ? 1.881 11.565 -39.703 1.00 72.56 77 LEU A CA 1
ATOM 617 C C . LEU A 1 77 ? 1.941 10.074 -39.394 1.00 72.56 77 LEU A C 1
ATOM 619 O O . LEU A 1 77 ? 2.915 9.663 -38.791 1.00 72.56 77 LEU A O 1
ATOM 623 N N . GLU A 1 78 ? 1.006 9.264 -39.882 1.00 72.00 78 GLU A N 1
ATOM 624 C CA . GLU A 1 78 ? 1.040 7.798 -39.810 1.00 72.00 78 GLU A CA 1
ATOM 625 C C . GLU A 1 78 ? 2.226 7.219 -40.596 1.00 72.00 78 GLU A C 1
ATOM 627 O O . GLU A 1 78 ? 2.892 6.304 -40.129 1.00 72.00 78 GLU A O 1
ATOM 632 N N . SER A 1 79 ? 2.564 7.779 -41.763 1.00 66.69 79 SER A N 1
ATOM 633 C CA . SER A 1 79 ? 3.721 7.329 -42.557 1.00 66.69 79 SER A CA 1
ATOM 634 C C . SER A 1 79 ? 5.070 7.713 -41.936 1.00 66.69 79 SER A C 1
ATOM 636 O O . SER A 1 79 ? 6.073 7.027 -42.137 1.00 66.69 79 SER A O 1
ATOM 638 N N . LYS A 1 80 ? 5.099 8.824 -41.189 1.00 61.19 80 LYS A N 1
ATOM 639 C CA . LYS A 1 80 ? 6.258 9.315 -40.430 1.00 61.19 80 LYS A CA 1
ATOM 640 C C . LYS A 1 80 ? 6.303 8.765 -39.015 1.00 61.19 80 LYS A C 1
ATOM 642 O O . LYS A 1 80 ? 7.357 8.847 -38.384 1.00 61.19 80 LYS A O 1
ATOM 647 N N . TRP A 1 81 ? 5.196 8.192 -38.547 1.00 56.97 81 TRP A N 1
ATOM 648 C CA . TRP A 1 81 ? 5.126 7.349 -37.372 1.00 56.97 81 TRP A CA 1
ATOM 649 C C . TRP A 1 81 ? 5.923 6.090 -37.687 1.00 56.97 81 TRP A C 1
ATOM 651 O O . TRP A 1 81 ? 5.429 5.013 -38.009 1.00 56.97 81 TRP A O 1
ATOM 661 N N . LEU A 1 82 ? 7.237 6.237 -37.587 1.00 49.81 82 LEU A N 1
ATOM 662 C CA . LEU A 1 82 ? 8.016 5.153 -37.057 1.00 49.81 82 LEU A CA 1
ATOM 663 C C . LEU A 1 82 ? 7.362 4.879 -35.697 1.00 49.81 82 LEU A C 1
ATOM 665 O O . LEU A 1 82 ? 7.186 5.833 -34.926 1.00 49.81 82 LEU A O 1
ATOM 669 N N . PRO A 1 83 ? 7.046 3.617 -35.354 1.00 45.66 83 PRO A N 1
ATOM 670 C CA . PRO A 1 83 ? 6.982 3.278 -33.945 1.00 45.66 83 PRO A CA 1
ATOM 671 C C . PRO A 1 83 ? 8.208 3.943 -33.309 1.00 45.66 83 PRO A C 1
ATOM 673 O O . PRO A 1 83 ? 9.253 4.065 -33.970 1.00 45.66 83 PRO A O 1
ATOM 676 N N . GLN A 1 84 ? 8.163 4.327 -32.040 1.00 46.22 84 GLN A N 1
ATOM 677 C CA . GLN A 1 84 ? 9.413 4.233 -31.300 1.00 46.22 84 GLN A CA 1
ATOM 678 C C . GLN A 1 84 ? 9.811 2.755 -31.383 1.00 46.22 84 GLN A C 1
ATOM 680 O O . GLN A 1 84 ? 9.461 1.936 -30.546 1.00 46.22 84 GLN A O 1
ATOM 685 N N . LYS A 1 85 ? 10.457 2.373 -32.489 1.00 42.59 85 LYS A N 1
ATOM 686 C CA . LYS A 1 85 ? 11.241 1.179 -32.622 1.00 42.59 85 LYS A CA 1
ATOM 687 C C . LYS A 1 85 ? 12.307 1.492 -31.607 1.00 42.59 85 LYS A C 1
ATOM 689 O O . LYS A 1 85 ? 13.229 2.254 -31.903 1.00 42.59 85 LYS A O 1
ATOM 694 N N . ASN A 1 86 ? 12.102 0.973 -30.397 1.00 48.59 86 ASN A N 1
ATOM 695 C CA . ASN A 1 86 ? 13.172 0.666 -29.476 1.00 48.59 86 ASN A CA 1
ATOM 696 C C . ASN A 1 86 ? 14.339 0.269 -30.373 1.00 48.59 86 ASN A C 1
ATOM 698 O O . ASN A 1 86 ? 14.202 -0.661 -31.181 1.00 48.59 86 ASN A O 1
ATOM 702 N N . LEU A 1 87 ? 15.404 1.082 -30.368 1.00 45.31 87 LEU A N 1
ATOM 703 C CA . LEU A 1 87 ? 16.626 0.762 -31.095 1.00 45.31 87 LEU A CA 1
ATOM 704 C C . LEU A 1 87 ? 16.873 -0.730 -30.872 1.00 45.31 87 LEU A C 1
ATOM 706 O O . LEU A 1 87 ? 16.752 -1.158 -29.720 1.00 45.31 87 LEU A O 1
ATOM 710 N N . PRO A 1 88 ? 17.104 -1.532 -31.929 1.00 51.12 88 PRO A N 1
ATOM 711 C CA . PRO A 1 88 ? 17.212 -2.972 -31.772 1.00 51.12 88 PRO A CA 1
ATOM 712 C C . PRO A 1 88 ? 18.210 -3.250 -30.654 1.00 51.12 88 PRO A C 1
ATOM 714 O O . PRO A 1 88 ? 19.386 -2.891 -30.754 1.00 51.12 88 PRO A O 1
ATOM 717 N N . LYS A 1 89 ? 17.691 -3.794 -29.548 1.00 66.62 89 LYS A N 1
ATOM 718 C CA . LYS A 1 89 ? 18.460 -4.003 -28.327 1.00 66.62 89 LYS A CA 1
ATOM 719 C C . LYS A 1 89 ? 19.667 -4.850 -28.688 1.00 66.62 89 LYS A C 1
ATOM 721 O O . LYS A 1 89 ? 19.539 -5.898 -29.324 1.00 66.62 89 LYS A O 1
ATOM 726 N N . THR A 1 90 ? 20.853 -4.359 -28.348 1.00 76.44 90 THR A N 1
ATOM 727 C CA . THR A 1 90 ? 22.088 -5.047 -28.727 1.00 76.44 90 THR A CA 1
ATOM 728 C C . THR A 1 90 ? 22.167 -6.402 -28.012 1.00 76.44 90 THR A C 1
ATOM 730 O O . THR A 1 90 ? 21.657 -6.531 -26.900 1.00 76.44 90 THR A O 1
ATOM 733 N N . PRO A 1 91 ? 22.851 -7.417 -28.565 1.00 80.06 91 PRO A N 1
ATOM 734 C CA . PRO A 1 91 ? 23.093 -8.668 -27.840 1.00 80.06 91 PRO A CA 1
ATOM 735 C C . PRO A 1 91 ? 23.722 -8.451 -26.454 1.00 80.06 91 PRO A C 1
ATOM 737 O O . PRO A 1 91 ? 23.422 -9.189 -25.522 1.00 80.06 91 PRO A O 1
ATOM 740 N N . LYS A 1 92 ? 24.523 -7.385 -26.303 1.00 79.62 92 LYS A N 1
ATOM 741 C CA . LYS A 1 92 ? 25.115 -6.962 -25.026 1.00 79.62 92 LYS A CA 1
ATOM 742 C C . LYS A 1 92 ? 24.076 -6.530 -23.989 1.00 79.62 92 LYS A C 1
ATOM 744 O O . LYS A 1 92 ? 24.290 -6.749 -22.803 1.00 79.62 92 LYS A O 1
ATOM 749 N N . PHE A 1 93 ? 22.970 -5.918 -24.419 1.00 83.69 93 PHE A N 1
ATOM 750 C CA . PHE A 1 93 ? 21.858 -5.588 -23.526 1.00 83.69 93 PHE A CA 1
ATOM 751 C C . PHE A 1 93 ? 21.265 -6.868 -22.933 1.00 83.69 93 PHE A C 1
ATOM 753 O O . PHE A 1 93 ? 21.156 -6.986 -21.718 1.00 83.69 93 PHE A O 1
ATOM 760 N N . TYR A 1 94 ? 20.938 -7.848 -23.780 1.00 83.25 94 TYR A N 1
ATOM 761 C CA . TYR A 1 94 ? 20.318 -9.091 -23.324 1.00 83.25 94 TYR A CA 1
ATOM 762 C C . TYR A 1 94 ? 21.264 -9.951 -22.491 1.00 83.25 94 TYR A C 1
ATOM 764 O O . TYR A 1 94 ? 20.827 -10.510 -21.494 1.00 83.25 94 TYR A O 1
ATOM 772 N N . SER A 1 95 ? 22.550 -10.035 -22.850 1.00 85.50 95 SER A N 1
ATOM 773 C CA . SER A 1 95 ? 23.522 -10.770 -22.035 1.00 85.50 95 SER A CA 1
ATOM 774 C C . SER A 1 95 ? 23.647 -10.154 -20.642 1.00 85.50 95 SER A C 1
ATOM 776 O O . SER A 1 95 ? 23.551 -10.873 -19.654 1.00 85.50 95 SER A O 1
ATOM 778 N N . LYS A 1 96 ? 23.753 -8.820 -20.559 1.00 86.00 96 LYS A N 1
ATOM 779 C CA . LYS A 1 96 ? 23.790 -8.101 -19.282 1.00 86.00 96 LYS A CA 1
ATOM 780 C C . LYS A 1 96 ? 22.506 -8.318 -18.478 1.00 86.00 96 LYS A C 1
ATOM 782 O O . LYS A 1 96 ? 22.574 -8.617 -17.294 1.00 86.00 96 LYS A O 1
ATOM 787 N N . LEU A 1 97 ? 21.342 -8.216 -19.119 1.00 88.19 97 LEU A N 1
ATOM 788 C CA . LEU A 1 97 ? 20.062 -8.442 -18.453 1.00 88.19 97 LEU A CA 1
ATOM 789 C C . LEU A 1 97 ? 19.948 -9.873 -17.909 1.00 88.19 97 LEU A C 1
ATOM 791 O O . LEU A 1 97 ? 19.551 -10.051 -16.767 1.00 88.19 97 LEU A O 1
ATOM 795 N N . LEU A 1 98 ? 20.330 -10.888 -18.686 1.00 89.19 98 LEU A N 1
ATOM 796 C CA . LEU A 1 98 ? 20.305 -12.287 -18.246 1.00 89.19 98 LEU A CA 1
ATOM 797 C C . LEU A 1 98 ? 21.270 -12.555 -17.085 1.00 89.19 98 LEU A C 1
ATOM 799 O O . LEU A 1 98 ? 20.920 -13.295 -16.165 1.00 89.19 98 LEU A O 1
ATOM 803 N N . GLU A 1 99 ? 22.462 -11.953 -17.110 1.00 92.38 99 GLU A N 1
ATOM 804 C CA . GLU A 1 99 ? 23.409 -12.006 -15.991 1.00 92.38 99 GLU A CA 1
ATOM 805 C C . GLU A 1 99 ? 22.786 -11.417 -14.718 1.00 92.38 99 GLU A C 1
ATOM 807 O O . GLU A 1 99 ? 22.827 -12.047 -13.664 1.00 92.38 99 GLU A O 1
ATOM 812 N N . GLU A 1 100 ? 22.150 -10.249 -14.819 1.00 93.50 100 GLU A N 1
ATOM 813 C CA . GLU A 1 100 ? 21.515 -9.584 -13.678 1.00 93.50 100 GLU A CA 1
ATOM 814 C C . GLU A 1 100 ? 20.252 -10.305 -13.181 1.00 93.50 100 GLU A C 1
ATOM 816 O O . GLU A 1 100 ? 20.033 -10.388 -11.976 1.00 93.50 100 GLU A O 1
ATOM 821 N N . LEU A 1 101 ? 19.445 -10.889 -14.072 1.00 91.19 101 LEU A N 1
ATOM 822 C CA . LEU A 1 101 ? 18.309 -11.740 -13.692 1.00 91.19 101 LEU A CA 1
ATOM 823 C C . LEU A 1 101 ? 18.776 -13.007 -12.969 1.00 91.19 101 LEU A C 1
ATOM 825 O O . LEU A 1 101 ? 18.159 -13.433 -11.995 1.00 91.19 101 LEU A O 1
ATOM 829 N N . THR A 1 102 ? 19.894 -13.586 -13.409 1.00 91.31 102 THR A N 1
ATOM 830 C CA . THR A 1 102 ? 20.505 -14.739 -12.736 1.00 91.31 102 THR A CA 1
ATOM 831 C C . THR A 1 102 ? 21.041 -14.356 -11.355 1.00 91.31 102 THR A C 1
ATOM 833 O O . THR A 1 102 ? 20.909 -15.140 -10.421 1.00 91.31 102 THR A O 1
ATOM 836 N N . GLU A 1 103 ? 21.589 -13.145 -11.205 1.00 93.62 103 GLU A N 1
ATOM 837 C CA . GLU A 1 103 ? 22.027 -12.587 -9.918 1.00 93.62 103 GLU A CA 1
ATOM 838 C C . GLU A 1 103 ? 20.851 -12.363 -8.950 1.00 93.62 103 GLU A C 1
ATOM 840 O O . GLU A 1 103 ? 20.962 -12.682 -7.768 1.00 93.62 103 GLU A O 1
ATOM 845 N N . ILE A 1 104 ? 19.713 -11.860 -9.445 1.00 91.69 104 ILE A N 1
ATOM 846 C CA . ILE A 1 104 ? 18.472 -11.713 -8.660 1.00 91.69 104 ILE A CA 1
ATOM 847 C C . ILE A 1 104 ? 17.882 -13.080 -8.279 1.00 91.69 104 ILE A C 1
ATOM 849 O O . ILE A 1 104 ? 17.266 -13.217 -7.221 1.00 91.69 104 ILE A O 1
ATOM 853 N N . GLY A 1 105 ? 18.073 -14.085 -9.132 1.00 90.50 105 GLY A N 1
ATOM 854 C CA . GLY A 1 105 ? 17.501 -15.418 -8.997 1.00 90.50 105 GLY A CA 1
ATOM 855 C C . GLY A 1 105 ? 16.155 -15.529 -9.710 1.00 90.50 105 GLY A C 1
ATOM 856 O O . GLY A 1 105 ? 15.222 -14.773 -9.444 1.00 90.50 105 GLY A O 1
ATOM 857 N N . TRP A 1 106 ? 16.044 -16.515 -10.600 1.00 87.69 106 TRP A N 1
ATOM 858 C CA . TRP A 1 106 ? 14.855 -16.739 -11.430 1.00 87.69 106 TRP A CA 1
ATOM 859 C C . TRP A 1 106 ? 13.590 -17.045 -10.623 1.00 87.69 106 TRP A C 1
ATOM 861 O O . TRP A 1 106 ? 12.505 -16.671 -11.050 1.00 87.69 106 TRP A O 1
ATOM 871 N N . ASP A 1 107 ? 13.729 -17.628 -9.430 1.00 88.81 107 ASP A N 1
ATOM 872 C CA . ASP A 1 107 ? 12.607 -17.904 -8.521 1.00 88.81 107 ASP A CA 1
ATOM 873 C C . ASP A 1 107 ? 11.931 -16.626 -7.995 1.00 88.81 107 ASP A C 1
ATOM 875 O O . ASP A 1 107 ? 10.777 -16.657 -7.569 1.00 88.81 107 ASP A O 1
ATOM 879 N N . ASN A 1 108 ? 12.641 -15.494 -8.030 1.00 89.75 108 ASN A N 1
ATOM 880 C CA . ASN A 1 108 ? 12.104 -14.193 -7.644 1.00 89.75 108 ASN A CA 1
ATOM 881 C C . ASN A 1 108 ? 11.445 -13.467 -8.825 1.00 89.75 108 ASN A C 1
ATOM 883 O O . ASN A 1 108 ? 10.818 -12.433 -8.619 1.00 89.75 108 ASN A O 1
ATOM 887 N N . ILE A 1 109 ? 11.571 -13.964 -10.058 1.00 89.69 109 ILE A N 1
ATOM 888 C CA . ILE A 1 109 ? 10.974 -13.333 -11.236 1.00 89.69 109 ILE A CA 1
ATOM 889 C C . ILE A 1 109 ? 9.572 -13.898 -11.449 1.00 89.69 109 ILE A C 1
ATOM 891 O O . ILE A 1 109 ? 9.391 -15.084 -11.723 1.00 89.69 109 ILE A O 1
ATOM 895 N N . VAL A 1 110 ? 8.566 -13.035 -11.346 1.00 83.56 110 VAL A N 1
ATOM 896 C CA . VAL A 1 110 ? 7.177 -13.410 -11.606 1.00 83.56 110 VAL A CA 1
ATOM 897 C C . VAL A 1 110 ? 6.993 -13.509 -13.116 1.00 83.56 110 VAL A C 1
ATOM 899 O O . VAL A 1 110 ? 7.170 -12.535 -13.847 1.00 83.56 110 VAL A O 1
ATOM 902 N N . THR A 1 111 ? 6.659 -14.705 -13.588 1.00 69.81 111 THR A N 1
ATOM 903 C CA . THR A 1 111 ? 6.294 -14.959 -14.982 1.00 69.81 111 THR A CA 1
ATOM 904 C C . THR A 1 111 ? 4.911 -15.584 -15.010 1.00 69.81 111 THR A C 1
ATOM 906 O O . THR A 1 111 ? 4.633 -16.531 -14.273 1.00 69.81 111 THR A O 1
ATOM 909 N N . ASP A 1 112 ? 4.027 -15.049 -15.848 1.00 60.66 112 ASP A N 1
ATOM 910 C CA . ASP A 1 112 ? 2.763 -15.721 -16.117 1.00 60.66 112 ASP A CA 1
ATOM 911 C C . ASP A 1 112 ? 3.041 -17.044 -16.828 1.00 60.66 112 ASP A C 1
ATOM 913 O O . ASP A 1 112 ? 3.838 -17.109 -17.763 1.00 60.66 112 ASP A O 1
ATOM 917 N N . VAL A 1 113 ? 2.318 -18.091 -16.431 1.00 51.19 113 VAL A N 1
ATOM 918 C CA . VAL A 1 113 ? 2.480 -19.473 -16.924 1.00 51.19 113 VAL A CA 1
ATOM 919 C C . VAL A 1 113 ? 2.371 -19.581 -18.458 1.00 51.19 113 VAL A C 1
ATOM 921 O O . VAL A 1 113 ? 2.879 -20.528 -19.052 1.00 51.19 113 VAL A O 1
ATOM 924 N N . ASN A 1 114 ? 1.742 -18.593 -19.106 1.00 50.22 114 ASN A N 1
ATOM 925 C CA . ASN A 1 114 ? 1.504 -18.538 -20.550 1.00 50.22 114 ASN A CA 1
ATOM 926 C C . ASN A 1 114 ? 2.225 -17.382 -21.268 1.00 50.22 114 ASN A C 1
ATOM 928 O O . ASN A 1 114 ? 1.985 -17.180 -22.458 1.00 50.22 114 ASN A O 1
ATOM 932 N N . SER A 1 115 ? 3.062 -16.602 -20.576 1.00 57.78 115 SER A N 1
ATOM 933 C CA . SER A 1 115 ? 3.687 -15.405 -21.145 1.00 57.78 115 SER A CA 1
ATOM 934 C C . SER A 1 115 ? 5.192 -15.568 -21.321 1.00 57.78 115 SER A C 1
ATOM 936 O O . SER A 1 115 ? 5.894 -16.134 -20.485 1.00 57.78 115 SER A O 1
ATOM 938 N N . THR A 1 116 ? 5.707 -15.037 -22.425 1.00 61.81 116 THR A N 1
ATOM 939 C CA . THR A 1 116 ? 7.143 -14.821 -22.604 1.00 61.81 116 THR A CA 1
ATOM 940 C C . THR A 1 116 ? 7.598 -13.677 -21.709 1.00 61.81 116 THR A C 1
ATOM 942 O O . THR A 1 116 ? 6.945 -12.636 -21.681 1.00 61.81 116 THR A O 1
ATOM 945 N N . LEU A 1 117 ? 8.735 -13.848 -21.029 1.00 68.12 117 LEU A N 1
ATOM 946 C CA . LEU A 1 117 ? 9.364 -12.794 -20.232 1.00 68.12 117 LEU A CA 1
ATOM 947 C C . LEU A 1 117 ? 9.489 -11.502 -21.055 1.00 68.12 117 LEU A C 1
ATOM 949 O O . LEU A 1 117 ? 10.158 -11.497 -22.091 1.00 68.12 117 LEU A O 1
ATOM 953 N N . ASP A 1 118 ? 8.867 -10.424 -20.579 1.00 79.38 118 ASP A N 1
ATOM 954 C CA . ASP A 1 118 ? 9.027 -9.093 -21.154 1.00 79.38 118 ASP A CA 1
ATOM 955 C C . ASP A 1 118 ? 10.290 -8.437 -20.562 1.00 79.38 118 ASP A C 1
ATOM 957 O O . ASP A 1 118 ? 10.306 -8.074 -19.385 1.00 79.38 118 ASP A O 1
ATOM 961 N N . PRO A 1 119 ? 11.368 -8.260 -21.347 1.00 77.81 119 PRO A N 1
ATOM 962 C CA . PRO A 1 119 ? 12.608 -7.660 -20.866 1.00 77.81 119 PRO A CA 1
ATOM 963 C C . PRO A 1 119 ? 12.489 -6.152 -20.579 1.00 77.81 119 PRO A C 1
ATOM 965 O O . PRO A 1 119 ? 13.480 -5.545 -20.181 1.00 77.81 119 PRO A O 1
ATOM 968 N N . GLU A 1 120 ? 11.347 -5.517 -20.861 1.00 83.69 120 GLU A N 1
ATOM 969 C CA . GLU A 1 120 ? 11.067 -4.108 -20.542 1.00 83.69 120 GLU A CA 1
ATOM 970 C C . GLU A 1 120 ? 10.237 -3.953 -19.279 1.00 83.69 120 GLU A C 1
ATOM 972 O O . GLU A 1 120 ? 10.340 -2.917 -18.634 1.00 83.69 120 GLU A O 1
ATOM 977 N N . ASN A 1 121 ? 9.445 -4.959 -18.913 1.00 87.62 121 ASN A N 1
ATOM 978 C CA . ASN A 1 121 ? 8.521 -4.898 -17.788 1.00 87.62 121 ASN A CA 1
ATOM 979 C C . ASN A 1 121 ? 8.673 -6.166 -16.953 1.00 87.62 121 ASN A C 1
ATOM 981 O O . ASN A 1 121 ? 7.994 -7.168 -17.164 1.00 87.62 121 ASN A O 1
ATOM 985 N N . LEU A 1 122 ? 9.602 -6.112 -16.004 1.00 90.12 122 LEU A N 1
ATOM 986 C CA . LEU A 1 122 ? 9.848 -7.208 -15.082 1.00 90.12 122 LEU A CA 1
ATOM 987 C C . LEU A 1 122 ? 8.957 -7.067 -13.855 1.00 90.12 122 LEU A C 1
ATOM 989 O O . LEU A 1 122 ? 8.733 -5.966 -13.359 1.00 90.12 122 LEU A O 1
ATOM 993 N N . GLN A 1 123 ? 8.522 -8.194 -13.309 1.00 91.88 123 GLN A N 1
ATOM 994 C CA . GLN A 1 123 ? 7.936 -8.254 -11.978 1.00 91.88 123 GLN A CA 1
ATOM 995 C C . GLN A 1 123 ? 8.839 -9.094 -11.086 1.00 91.88 123 GLN A C 1
ATOM 997 O O . GLN A 1 123 ? 9.153 -10.240 -11.407 1.00 91.88 123 GLN A O 1
ATOM 1002 N N . VAL A 1 124 ? 9.274 -8.517 -9.969 1.00 93.50 124 VAL A N 1
ATOM 1003 C CA . VAL A 1 124 ? 10.150 -9.182 -9.006 1.00 93.50 124 VAL A CA 1
ATOM 1004 C C . VAL A 1 124 ? 9.408 -9.365 -7.691 1.00 93.50 124 VAL A C 1
ATOM 1006 O O . VAL A 1 124 ? 8.984 -8.396 -7.065 1.00 93.50 124 VAL A O 1
ATOM 1009 N N . SER A 1 125 ? 9.256 -10.617 -7.275 1.00 94.69 125 SER A N 1
ATOM 1010 C CA . SER A 1 125 ? 8.704 -11.013 -5.988 1.00 94.69 125 SER A CA 1
ATOM 1011 C C . SER A 1 125 ? 9.815 -11.085 -4.948 1.00 94.69 125 SER A C 1
ATOM 1013 O O . SER A 1 125 ? 10.755 -11.864 -5.080 1.00 94.69 125 SER A O 1
ATOM 1015 N N . LEU A 1 126 ? 9.669 -10.321 -3.873 1.00 95.06 126 LEU A N 1
ATOM 1016 C CA . LEU A 1 126 ? 10.556 -10.318 -2.717 1.00 95.06 126 LEU A CA 1
ATOM 1017 C C . LEU A 1 126 ? 9.798 -10.714 -1.454 1.00 95.06 126 LEU A C 1
ATOM 1019 O O . LEU A 1 126 ? 8.571 -10.633 -1.388 1.00 95.06 126 LEU A O 1
ATOM 1023 N N . ARG A 1 127 ? 10.541 -11.120 -0.425 1.00 95.00 127 ARG A N 1
ATOM 1024 C CA . ARG A 1 127 ? 10.005 -11.321 0.921 1.00 95.00 127 ARG A CA 1
ATOM 1025 C C . ARG A 1 127 ? 10.734 -10.427 1.910 1.00 95.00 127 ARG A C 1
ATOM 1027 O O . ARG A 1 127 ? 11.958 -10.369 1.876 1.00 95.00 127 ARG A O 1
ATOM 1034 N N . ASP A 1 128 ? 9.983 -9.760 2.779 1.00 96.06 128 ASP A N 1
ATOM 1035 C CA . ASP A 1 128 ? 10.563 -8.988 3.883 1.00 96.06 128 ASP A CA 1
ATOM 1036 C C . ASP A 1 128 ? 10.985 -9.882 5.065 1.00 96.06 128 ASP A C 1
ATOM 1038 O O . ASP A 1 128 ? 10.797 -11.106 5.044 1.00 96.06 128 ASP A O 1
ATOM 1042 N N . SER A 1 129 ? 11.541 -9.274 6.118 1.00 96.56 129 SER A N 1
ATOM 1043 C CA . SER A 1 129 ? 11.976 -9.980 7.332 1.00 96.56 129 SER A CA 1
ATOM 1044 C C . SER A 1 129 ? 10.862 -10.762 8.046 1.00 96.56 129 SER A C 1
ATOM 1046 O O . SER A 1 129 ? 11.132 -11.785 8.682 1.00 96.56 129 SER A O 1
ATOM 1048 N N . ASN A 1 130 ? 9.599 -10.358 7.882 1.00 96.25 130 ASN A N 1
ATOM 1049 C CA . ASN A 1 130 ? 8.416 -11.053 8.395 1.00 96.25 130 ASN A CA 1
ATOM 1050 C C . ASN A 1 130 ? 7.794 -12.030 7.377 1.00 96.25 130 ASN A C 1
ATOM 1052 O O . ASN A 1 130 ? 6.687 -12.532 7.583 1.00 96.25 130 ASN A O 1
ATOM 1056 N N . LYS A 1 131 ? 8.531 -12.374 6.310 1.00 95.38 131 LYS A N 1
ATOM 1057 C CA . LYS A 1 131 ? 8.167 -13.343 5.258 1.00 95.38 131 LYS A CA 1
ATOM 1058 C C . LYS A 1 131 ? 6.979 -12.919 4.395 1.00 95.38 131 LYS A C 1
ATOM 1060 O O . LYS A 1 131 ? 6.413 -13.766 3.690 1.00 95.38 131 LYS A O 1
ATOM 1065 N N . ARG A 1 132 ? 6.616 -11.637 4.422 1.00 95.06 132 ARG A N 1
ATOM 1066 C CA . ARG A 1 132 ? 5.514 -11.076 3.639 1.00 95.06 132 ARG A CA 1
ATOM 1067 C C . ARG A 1 132 ? 5.975 -10.891 2.206 1.00 95.06 132 ARG A C 1
ATOM 1069 O O . ARG A 1 132 ? 7.072 -10.393 1.978 1.00 95.06 132 ARG A O 1
ATOM 1076 N N . GLY A 1 133 ? 5.158 -11.346 1.261 1.00 94.25 133 GLY A N 1
ATOM 1077 C CA . GLY A 1 133 ? 5.445 -11.219 -0.163 1.00 94.25 133 GLY A CA 1
ATOM 1078 C C . GLY A 1 133 ? 5.170 -9.804 -0.658 1.00 94.25 133 GLY A C 1
ATOM 1079 O O . GLY A 1 133 ? 4.117 -9.242 -0.359 1.00 94.25 133 GLY A O 1
ATOM 1080 N N . HIS A 1 134 ? 6.098 -9.266 -1.439 1.00 95.19 134 HIS A N 1
ATOM 1081 C CA . HIS A 1 134 ? 6.008 -7.967 -2.095 1.00 95.19 134 HIS A CA 1
ATOM 1082 C C . HIS A 1 134 ? 6.336 -8.143 -3.571 1.00 95.19 134 HIS A C 1
ATOM 1084 O O . HIS A 1 134 ? 7.304 -8.823 -3.896 1.00 95.19 134 HIS A O 1
ATOM 1090 N N . VAL A 1 135 ? 5.561 -7.526 -4.460 1.00 94.56 135 VAL A N 1
ATOM 1091 C CA . VAL A 1 135 ? 5.854 -7.517 -5.900 1.00 94.56 135 VAL A CA 1
ATOM 1092 C C . VAL A 1 135 ? 6.273 -6.113 -6.307 1.00 94.56 135 VAL A C 1
ATOM 1094 O O . VAL A 1 135 ? 5.602 -5.133 -5.975 1.00 94.56 135 VAL A O 1
ATOM 1097 N N . ILE A 1 136 ? 7.399 -6.033 -7.007 1.00 94.75 136 ILE A N 1
ATOM 1098 C CA . ILE A 1 136 ? 7.950 -4.805 -7.566 1.00 94.75 136 ILE A CA 1
ATOM 1099 C C . ILE A 1 136 ? 7.883 -4.915 -9.082 1.00 94.75 136 ILE A C 1
ATOM 1101 O O . ILE A 1 136 ? 8.476 -5.814 -9.675 1.00 94.75 136 ILE A O 1
ATOM 1105 N N . GLU A 1 137 ? 7.189 -3.979 -9.709 1.00 93.69 137 GLU A N 1
ATOM 1106 C CA . GLU A 1 137 ? 7.223 -3.789 -11.152 1.00 93.69 137 GLU A CA 1
ATOM 1107 C C . GLU A 1 137 ? 8.448 -2.942 -11.497 1.00 93.69 137 GLU A C 1
ATOM 1109 O O . GLU A 1 137 ? 8.570 -1.805 -11.040 1.00 93.69 137 GLU A O 1
ATOM 1114 N N . VAL A 1 138 ? 9.358 -3.487 -12.296 1.00 93.94 138 VAL A N 1
ATOM 1115 C CA . VAL A 1 138 ? 10.582 -2.827 -12.745 1.00 93.94 138 VAL A CA 1
ATOM 1116 C C . VAL A 1 138 ? 10.496 -2.620 -14.249 1.00 93.94 138 VAL A C 1
ATOM 1118 O O . VAL A 1 138 ? 10.543 -3.571 -15.028 1.00 93.94 138 VAL A O 1
ATOM 1121 N N . HIS A 1 139 ? 10.405 -1.359 -14.658 1.00 91.88 139 HIS A N 1
ATOM 1122 C CA . HIS A 1 139 ? 10.423 -0.978 -16.061 1.00 91.88 139 HIS A CA 1
ATOM 1123 C C . HIS A 1 139 ? 11.840 -0.597 -16.499 1.00 91.88 139 HIS A C 1
ATOM 1125 O O . HIS A 1 139 ? 12.443 0.331 -15.949 1.00 91.88 139 HIS A O 1
ATOM 1131 N N . ILE A 1 140 ? 12.370 -1.314 -17.490 1.00 89.75 140 ILE A N 1
ATOM 1132 C CA . ILE A 1 140 ? 13.723 -1.136 -18.020 1.00 89.75 140 ILE A CA 1
ATOM 1133 C C . ILE A 1 140 ? 13.666 -0.233 -19.261 1.00 89.75 140 ILE A C 1
ATOM 1135 O O . ILE A 1 140 ? 13.160 -0.664 -20.302 1.00 89.75 140 ILE A O 1
ATOM 1139 N N . PRO A 1 141 ? 14.226 0.991 -19.204 1.00 86.44 141 PRO A N 1
ATOM 1140 C CA . PRO A 1 141 ? 14.214 1.897 -20.343 1.00 86.44 141 PRO A CA 1
ATOM 1141 C C . PRO A 1 141 ? 15.153 1.412 -21.465 1.00 86.44 141 PRO A C 1
ATOM 1143 O O . PRO A 1 141 ? 16.142 0.722 -21.199 1.00 86.44 141 PRO A O 1
ATOM 1146 N N . PRO A 1 142 ? 14.938 1.833 -22.726 1.00 81.31 142 PRO A N 1
ATOM 1147 C CA . PRO A 1 142 ? 15.809 1.466 -23.852 1.00 81.31 142 PRO A CA 1
ATOM 1148 C C . PRO A 1 142 ? 17.279 1.890 -23.691 1.00 81.31 142 PRO A C 1
ATOM 1150 O O . PRO A 1 142 ? 18.171 1.286 -24.281 1.00 81.31 142 PRO A O 1
ATOM 1153 N N . SER A 1 143 ? 17.522 2.936 -22.905 1.00 84.62 143 SER A N 1
ATOM 1154 C CA . SER A 1 143 ? 18.824 3.528 -22.576 1.00 84.62 143 SER A CA 1
ATOM 1155 C C . SER A 1 143 ? 19.492 2.889 -21.352 1.00 84.62 143 SER A C 1
ATOM 1157 O O . SER A 1 143 ? 20.502 3.396 -20.873 1.00 84.62 143 SER A O 1
ATOM 1159 N N . TYR A 1 144 ? 18.952 1.795 -20.815 1.00 86.25 144 TYR A N 1
ATOM 1160 C CA . TYR A 1 144 ? 19.554 1.072 -19.696 1.00 86.25 144 TYR A CA 1
ATOM 1161 C C . TYR A 1 144 ? 20.991 0.600 -20.017 1.00 86.25 144 TYR A C 1
ATOM 1163 O O . TYR A 1 144 ? 21.210 0.019 -21.087 1.00 86.25 144 TYR A O 1
ATOM 1171 N N . PRO A 1 145 ? 21.976 0.771 -19.108 1.00 87.50 145 PRO A N 1
ATOM 1172 C CA . PRO A 1 145 ? 21.881 1.264 -17.722 1.00 87.50 145 PRO A CA 1
ATOM 1173 C C . PRO A 1 145 ? 22.072 2.783 -17.552 1.00 87.50 145 PRO A C 1
ATOM 1175 O O . PRO A 1 145 ? 22.060 3.259 -16.415 1.00 87.50 145 PRO A O 1
ATOM 1178 N N . ASP A 1 146 ? 22.293 3.529 -18.640 1.00 86.88 146 ASP A N 1
ATOM 1179 C CA . ASP A 1 146 ? 22.583 4.969 -18.590 1.00 86.88 146 ASP A CA 1
ATOM 1180 C C . ASP A 1 146 ? 21.413 5.754 -17.992 1.00 86.88 146 ASP A C 1
ATOM 1182 O O . ASP A 1 146 ? 21.607 6.679 -17.203 1.00 86.88 146 ASP A O 1
ATOM 1186 N N . GLN A 1 147 ? 20.192 5.330 -18.318 1.00 86.19 147 GLN A N 1
ATOM 1187 C CA . GLN A 1 147 ? 18.983 5.740 -17.617 1.00 86.19 147 GLN A CA 1
ATOM 1188 C C . GLN A 1 147 ? 18.579 4.673 -16.583 1.00 86.19 147 GLN A C 1
ATOM 1190 O O . GLN A 1 147 ? 18.542 3.485 -16.927 1.00 86.19 147 GLN A O 1
ATOM 1195 N N . PRO A 1 148 ? 18.238 5.069 -15.340 1.00 91.00 148 PRO A N 1
ATOM 1196 C CA . PRO A 1 148 ? 17.791 4.132 -14.317 1.00 91.00 148 PRO A CA 1
ATOM 1197 C C . PRO A 1 148 ? 16.447 3.484 -14.682 1.00 91.00 148 PRO A C 1
ATOM 1199 O O . PRO A 1 148 ? 15.590 4.150 -15.274 1.00 91.00 148 PRO A O 1
ATOM 1202 N N . PRO A 1 149 ? 16.217 2.223 -14.277 1.00 92.75 149 PRO A N 1
ATOM 1203 C CA . PRO A 1 149 ? 14.885 1.634 -14.281 1.00 92.75 149 PRO A CA 1
ATOM 1204 C C . PRO A 1 149 ? 13.909 2.426 -13.408 1.00 92.75 149 PRO A C 1
ATOM 1206 O O . PRO A 1 149 ? 14.286 2.959 -12.362 1.00 92.75 149 PRO A O 1
ATOM 1209 N N . THR A 1 150 ? 12.638 2.459 -13.800 1.00 93.25 150 THR A N 1
ATOM 1210 C CA . THR A 1 150 ? 11.566 3.000 -12.951 1.00 93.25 150 THR A CA 1
ATOM 1211 C C . THR A 1 150 ? 10.846 1.863 -12.249 1.00 93.25 150 THR A C 1
ATOM 1213 O O . THR A 1 150 ? 10.512 0.872 -12.897 1.00 93.25 150 THR A O 1
ATOM 1216 N N . CYS A 1 151 ? 10.583 2.010 -10.951 1.00 94.25 151 CYS A N 1
ATOM 1217 C CA . CYS A 1 151 ? 9.969 0.961 -10.142 1.00 94.25 151 CYS A CA 1
ATOM 1218 C C . CYS A 1 151 ? 8.596 1.382 -9.611 1.00 94.25 151 CYS A C 1
ATOM 1220 O O . CYS A 1 151 ? 8.383 2.552 -9.286 1.00 94.25 151 CYS A O 1
ATOM 1222 N N . LYS A 1 152 ? 7.678 0.421 -9.496 1.00 92.00 152 LYS A N 1
ATOM 1223 C CA . LYS A 1 152 ? 6.400 0.569 -8.791 1.00 92.00 152 LYS A CA 1
ATOM 1224 C C . LYS A 1 152 ? 6.202 -0.599 -7.837 1.00 92.00 152 LYS A C 1
ATOM 1226 O O . LYS A 1 152 ? 6.582 -1.727 -8.129 1.00 92.00 152 LYS A O 1
ATOM 1231 N N . SER A 1 153 ? 5.595 -0.324 -6.693 1.00 93.12 153 SER A N 1
ATOM 1232 C CA . SER A 1 153 ? 5.317 -1.312 -5.652 1.00 93.12 153 SER A CA 1
ATOM 1233 C C . SER A 1 153 ? 4.093 -0.888 -4.855 1.00 93.12 153 SER A C 1
ATOM 1235 O O . SER A 1 153 ? 3.779 0.299 -4.778 1.00 93.12 153 SER A O 1
ATOM 1237 N N . MET A 1 154 ? 3.435 -1.850 -4.212 1.00 93.19 154 MET A N 1
ATOM 1238 C CA . MET A 1 154 ? 2.323 -1.584 -3.294 1.00 93.19 154 MET A CA 1
ATOM 1239 C C . MET A 1 154 ? 2.854 -1.161 -1.921 1.00 93.19 154 MET A C 1
ATOM 1241 O O . MET A 1 154 ? 2.665 -1.853 -0.929 1.00 93.19 154 MET A O 1
ATOM 1245 N N . THR A 1 155 ? 3.569 -0.043 -1.860 1.00 93.75 155 THR A N 1
ATOM 1246 C CA . THR A 1 155 ? 4.127 0.519 -0.621 1.00 93.75 155 THR A CA 1
ATOM 1247 C C . THR A 1 155 ? 3.441 1.835 -0.259 1.00 93.75 155 THR A C 1
ATOM 1249 O O . THR A 1 155 ? 2.937 2.511 -1.155 1.00 93.75 155 THR A O 1
ATOM 1252 N N . PRO A 1 156 ? 3.419 2.237 1.028 1.00 93.56 156 PRO A N 1
ATOM 1253 C CA . PRO A 1 156 ? 2.722 3.460 1.450 1.00 93.56 156 PRO A CA 1
ATOM 1254 C C . PRO A 1 156 ? 3.277 4.745 0.824 1.00 93.56 156 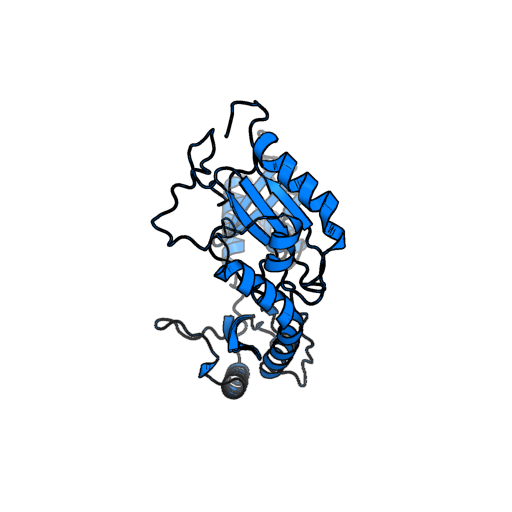PRO A C 1
ATOM 1256 O O . PRO A 1 156 ? 2.569 5.739 0.691 1.00 93.56 156 PRO A O 1
ATOM 1259 N N . SER A 1 157 ? 4.548 4.720 0.429 1.00 92.25 157 SER A N 1
ATOM 1260 C CA . SER A 1 157 ? 5.214 5.777 -0.322 1.00 92.25 157 SER A CA 1
ATOM 1261 C C . SER A 1 157 ? 6.082 5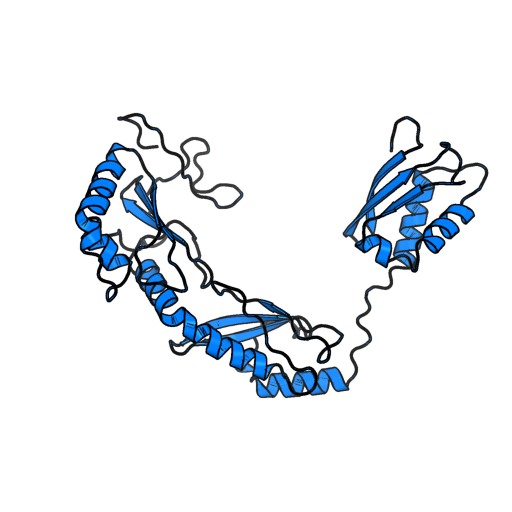.172 -1.435 1.00 92.25 157 SER A C 1
ATOM 1263 O O . SER A 1 157 ? 6.458 3.992 -1.358 1.00 92.25 157 SER A O 1
ATOM 1265 N N . PRO A 1 158 ? 6.379 5.935 -2.502 1.00 91.88 158 PRO A N 1
ATOM 1266 C CA . PRO A 1 158 ? 7.304 5.492 -3.537 1.00 91.88 158 PRO A CA 1
ATOM 1267 C C . PRO A 1 158 ? 8.746 5.496 -3.017 1.00 91.88 158 PRO A C 1
ATOM 1269 O O . PRO A 1 158 ? 9.137 6.364 -2.239 1.00 91.88 158 PRO A O 1
ATOM 1272 N N . LEU A 1 159 ? 9.549 4.548 -3.499 1.00 93.31 159 LEU A N 1
ATOM 1273 C CA . LEU A 1 159 ? 10.989 4.525 -3.261 1.00 93.31 159 LEU A CA 1
ATOM 1274 C C . LEU A 1 159 ? 11.720 5.283 -4.375 1.00 93.31 159 LEU A C 1
ATOM 1276 O O . LEU A 1 159 ? 11.590 4.948 -5.553 1.00 93.31 159 LEU A O 1
ATOM 1280 N N . GLU A 1 160 ? 12.541 6.261 -4.001 1.00 93.38 160 GLU A N 1
ATOM 1281 C CA . GLU A 1 160 ? 13.484 6.891 -4.925 1.00 93.38 160 GLU A CA 1
ATOM 1282 C C . GLU A 1 160 ? 14.732 6.016 -5.089 1.00 93.38 160 GLU A C 1
ATOM 1284 O O . GLU A 1 160 ? 15.558 5.898 -4.182 1.00 93.38 160 GLU A O 1
ATOM 1289 N N . ILE A 1 161 ? 14.871 5.398 -6.264 1.00 93.81 161 ILE A N 1
ATOM 1290 C CA . ILE A 1 161 ? 15.997 4.512 -6.569 1.00 93.81 161 ILE A CA 1
ATOM 1291 C C . ILE A 1 161 ? 17.284 5.323 -6.722 1.00 93.81 161 ILE A C 1
ATOM 1293 O O . ILE A 1 161 ? 17.440 6.116 -7.650 1.00 93.81 161 ILE A O 1
ATOM 1297 N N . GLN A 1 162 ? 18.252 5.048 -5.852 1.00 95.56 162 GLN A N 1
ATOM 1298 C CA . GLN A 1 162 ? 19.622 5.518 -6.000 1.00 95.56 162 GLN A CA 1
ATOM 1299 C C . GLN A 1 162 ? 20.320 4.675 -7.069 1.00 95.56 162 GLN A C 1
ATOM 1301 O O . GLN A 1 162 ? 20.466 3.457 -6.921 1.00 95.56 162 GLN A O 1
ATOM 1306 N N . TRP A 1 163 ? 20.738 5.318 -8.160 1.00 95.56 163 TRP A N 1
ATOM 1307 C CA . TRP A 1 163 ? 21.299 4.639 -9.325 1.00 95.56 163 TRP A CA 1
ATOM 1308 C C . TRP A 1 163 ? 22.561 5.327 -9.835 1.00 95.56 163 TRP A C 1
ATOM 1310 O O . TRP A 1 163 ? 22.579 6.531 -10.087 1.00 95.56 163 TRP A O 1
ATOM 1320 N N . ASN A 1 164 ? 23.608 4.537 -10.042 1.00 94.31 164 ASN A N 1
ATOM 1321 C CA . ASN A 1 164 ? 24.825 4.942 -10.718 1.00 94.31 164 ASN A CA 1
ATOM 1322 C C . ASN A 1 164 ? 24.940 4.169 -12.045 1.00 94.31 164 ASN A C 1
ATOM 1324 O O . ASN A 1 164 ? 25.168 2.960 -12.010 1.00 94.31 164 ASN A O 1
ATOM 1328 N N . PRO A 1 165 ? 24.870 4.842 -13.208 1.00 89.75 165 PRO A N 1
ATOM 1329 C CA . PRO A 1 165 ? 24.970 4.210 -14.529 1.00 89.75 165 PRO A CA 1
ATOM 1330 C C . PRO A 1 165 ? 26.157 3.260 -14.731 1.00 89.75 165 PRO A C 1
ATOM 1332 O O . PRO A 1 165 ? 26.086 2.319 -15.520 1.00 89.75 165 PRO A O 1
ATOM 1335 N N . THR A 1 166 ? 27.264 3.512 -14.026 1.00 88.44 166 THR A N 1
ATOM 1336 C CA . THR A 1 166 ? 28.526 2.782 -14.207 1.00 88.44 166 THR A CA 1
ATOM 1337 C C . THR A 1 166 ? 28.652 1.537 -13.335 1.00 88.44 166 THR A C 1
ATOM 1339 O O . THR A 1 166 ? 29.382 0.619 -13.704 1.00 88.44 166 THR A O 1
ATOM 1342 N N . SER A 1 167 ? 27.956 1.484 -12.196 1.00 91.94 167 SER A N 1
ATOM 1343 C CA . SER A 1 167 ? 28.133 0.422 -11.194 1.00 91.94 167 SER A CA 1
ATOM 1344 C C . SER A 1 167 ? 26.836 -0.251 -10.754 1.00 91.94 167 SER A C 1
ATOM 1346 O O . SER A 1 167 ? 26.875 -1.402 -10.320 1.00 91.94 167 SER A O 1
ATOM 1348 N N . SER A 1 168 ? 25.694 0.427 -10.870 1.00 94.69 168 SER A N 1
ATOM 1349 C CA . SER A 1 168 ? 24.408 -0.127 -10.467 1.00 94.69 168 SER A CA 1
ATOM 1350 C C . SER A 1 168 ? 23.924 -1.215 -11.425 1.00 94.69 168 SER A C 1
ATOM 1352 O O . SER A 1 168 ? 24.216 -1.232 -12.623 1.00 94.69 168 SER A O 1
ATOM 1354 N N . ARG A 1 169 ? 23.178 -2.143 -10.831 1.00 94.81 169 ARG A N 1
ATOM 1355 C CA . ARG A 1 169 ? 22.561 -3.327 -11.434 1.00 94.81 169 ARG A CA 1
ATOM 1356 C C . ARG A 1 169 ? 21.175 -3.515 -10.833 1.00 94.81 169 ARG A C 1
ATOM 1358 O O . ARG A 1 169 ? 20.899 -2.961 -9.769 1.00 94.81 169 ARG A O 1
ATOM 1365 N N . LEU A 1 170 ? 20.336 -4.351 -11.431 1.00 94.88 170 LEU A N 1
ATOM 1366 C CA . LEU A 1 170 ? 19.017 -4.683 -10.890 1.00 94.88 170 LEU A CA 1
ATOM 1367 C C . LEU A 1 170 ? 19.080 -5.224 -9.446 1.00 94.88 170 LEU A C 1
ATOM 1369 O O . LEU A 1 170 ? 18.220 -4.893 -8.636 1.00 94.88 170 LEU A O 1
ATOM 1373 N N . SER A 1 171 ? 20.135 -5.947 -9.057 1.00 95.12 171 SER A N 1
ATOM 1374 C CA . SER A 1 171 ? 20.351 -6.387 -7.665 1.00 95.12 171 SER A CA 1
ATOM 1375 C C . SER A 1 171 ? 20.447 -5.232 -6.652 1.00 95.12 171 SER A C 1
ATOM 1377 O O . SER A 1 171 ? 20.059 -5.379 -5.488 1.00 95.12 171 SER A O 1
ATOM 1379 N N . HIS A 1 172 ? 20.887 -4.045 -7.086 1.00 95.94 172 HIS A N 1
ATOM 1380 C CA . HIS A 1 172 ? 20.901 -2.847 -6.244 1.00 95.94 172 HIS A CA 1
ATOM 1381 C C . HIS A 1 172 ? 19.486 -2.323 -5.977 1.00 95.94 172 HIS A C 1
ATOM 1383 O O . HIS A 1 172 ? 19.241 -1.792 -4.896 1.00 95.94 172 HIS A O 1
ATOM 1389 N N . ILE A 1 173 ? 18.551 -2.484 -6.921 1.00 95.81 173 ILE A N 1
ATOM 1390 C CA . ILE A 1 173 ? 17.128 -2.170 -6.706 1.00 95.81 173 ILE A CA 1
ATOM 1391 C C . ILE A 1 173 ? 16.571 -3.103 -5.629 1.00 95.81 173 ILE A C 1
ATOM 1393 O O . ILE A 1 173 ? 15.956 -2.638 -4.673 1.00 95.81 173 ILE A O 1
ATOM 1397 N N . ILE A 1 174 ? 16.867 -4.403 -5.725 1.00 95.19 174 ILE A N 1
ATOM 1398 C CA . ILE A 1 174 ? 16.425 -5.408 -4.745 1.00 95.19 174 ILE A CA 1
ATOM 1399 C C . ILE A 1 174 ? 16.949 -5.099 -3.341 1.00 95.19 174 ILE A C 1
ATOM 1401 O O . ILE A 1 174 ? 16.203 -5.163 -2.362 1.00 95.19 174 ILE A O 1
ATOM 1405 N N . SER A 1 175 ? 18.218 -4.705 -3.242 1.00 95.62 175 SER A N 1
ATOM 1406 C CA . SER A 1 175 ? 18.844 -4.338 -1.968 1.00 95.62 175 SER A CA 1
ATOM 1407 C C . SER A 1 175 ? 18.186 -3.100 -1.351 1.00 95.62 175 SER A C 1
ATOM 1409 O O . SER A 1 175 ? 17.871 -3.094 -0.162 1.00 95.62 175 SER A O 1
ATOM 1411 N N . GLN A 1 176 ? 17.918 -2.072 -2.163 1.00 97.56 176 GLN A N 1
ATOM 1412 C CA . GLN A 1 176 ? 17.240 -0.856 -1.706 1.00 97.56 176 GLN A CA 1
ATOM 1413 C C . GLN A 1 176 ? 15.805 -1.135 -1.251 1.00 97.56 176 GLN A C 1
ATOM 1415 O O . GLN A 1 176 ? 15.411 -0.660 -0.190 1.00 97.56 176 GLN A O 1
ATOM 1420 N N . TYR A 1 177 ? 15.050 -1.953 -1.989 1.00 97.31 177 TYR A N 1
ATOM 1421 C CA . TYR A 1 177 ? 13.692 -2.335 -1.599 1.00 97.31 177 TYR A CA 1
ATOM 1422 C C . TYR A 1 177 ? 13.650 -3.175 -0.327 1.00 97.31 177 TYR A C 1
ATOM 1424 O O . TYR A 1 177 ? 12.802 -2.933 0.525 1.00 97.31 177 TYR A O 1
ATOM 1432 N N . THR A 1 178 ? 14.589 -4.108 -0.162 1.00 95.50 178 THR A N 1
ATOM 1433 C CA . THR A 1 178 ? 14.703 -4.891 1.076 1.00 95.50 178 THR A CA 1
ATOM 1434 C C . THR A 1 178 ? 14.861 -3.965 2.284 1.00 95.50 178 THR A C 1
ATOM 1436 O O . THR A 1 178 ? 14.119 -4.093 3.248 1.00 95.50 178 THR A O 1
ATOM 1439 N N . ILE A 1 179 ? 15.753 -2.971 2.207 1.00 96.56 179 ILE A N 1
ATOM 1440 C CA . ILE A 1 179 ? 15.941 -1.976 3.279 1.00 96.56 179 ILE A CA 1
ATOM 1441 C C . ILE A 1 179 ? 14.696 -1.096 3.452 1.00 96.56 179 ILE A C 1
ATOM 1443 O O . ILE A 1 179 ? 14.314 -0.768 4.574 1.00 96.56 179 ILE A O 1
ATOM 1447 N N . PHE A 1 180 ? 14.062 -0.698 2.350 1.00 97.06 180 PHE A N 1
ATOM 1448 C CA . PHE A 1 180 ? 12.865 0.136 2.368 1.00 97.06 180 PHE A CA 1
ATOM 1449 C C . PHE A 1 180 ? 11.691 -0.554 3.069 1.00 97.06 180 PHE A C 1
ATOM 1451 O O . PHE A 1 180 ? 11.013 0.066 3.882 1.00 97.06 180 PHE A O 1
ATOM 1458 N N . PHE A 1 181 ? 11.488 -1.852 2.834 1.00 97.31 181 PHE A N 1
ATOM 1459 C CA . PHE A 1 181 ? 10.438 -2.626 3.495 1.00 97.31 181 PHE A CA 1
ATOM 1460 C C . PHE A 1 181 ? 10.618 -2.701 5.010 1.00 97.31 181 PHE A C 1
ATOM 1462 O O . PHE A 1 181 ? 9.624 -2.680 5.739 1.00 97.31 181 PHE A O 1
ATOM 1469 N N . GLU A 1 182 ? 11.855 -2.728 5.508 1.00 96.69 182 GLU A N 1
ATOM 1470 C CA . GLU A 1 182 ? 12.109 -2.760 6.953 1.00 96.69 182 GLU A CA 1
ATOM 1471 C C . GLU A 1 182 ? 11.595 -1.505 7.682 1.00 96.69 182 GLU A C 1
ATOM 1473 O O . GLU A 1 182 ? 11.305 -1.557 8.875 1.00 96.69 182 GLU A O 1
ATOM 1478 N N . GLN A 1 183 ? 11.380 -0.395 6.971 1.00 96.38 183 GLN A N 1
ATOM 1479 C CA . GLN A 1 183 ? 10.832 0.837 7.550 1.00 96.38 183 GLN A CA 1
ATOM 1480 C C . GLN A 1 183 ? 9.334 0.726 7.878 1.00 96.38 183 GLN A C 1
ATOM 1482 O O . GLN A 1 183 ? 8.838 1.453 8.733 1.00 96.38 183 GLN A O 1
ATOM 1487 N N . PHE A 1 184 ? 8.610 -0.201 7.243 1.00 97.69 184 PHE A N 1
ATOM 1488 C CA . PHE A 1 184 ? 7.152 -0.324 7.365 1.00 97.69 184 PHE A CA 1
ATOM 1489 C C . PHE A 1 184 ? 6.707 -1.527 8.201 1.00 97.69 184 PHE A C 1
ATOM 1491 O O . PHE A 1 184 ? 5.523 -1.875 8.204 1.00 97.69 184 PHE A O 1
ATOM 1498 N N . GLN A 1 185 ? 7.624 -2.185 8.919 1.00 97.56 185 GLN A N 1
ATOM 1499 C CA . GLN A 1 185 ? 7.307 -3.451 9.581 1.00 97.56 185 GLN A CA 1
ATOM 1500 C C . GLN A 1 185 ? 6.200 -3.303 10.632 1.00 97.56 185 GLN A C 1
ATOM 1502 O O . GLN A 1 185 ? 5.262 -4.107 10.641 1.00 97.56 185 GLN A O 1
ATOM 1507 N N . ASP A 1 186 ? 6.273 -2.255 11.455 1.00 97.50 186 ASP A N 1
ATOM 1508 C CA . ASP A 1 186 ? 5.281 -1.943 12.488 1.00 97.50 186 ASP A CA 1
ATOM 1509 C C . ASP A 1 186 ? 3.960 -1.417 11.918 1.00 97.50 186 ASP A C 1
ATOM 1511 O O . ASP A 1 186 ? 2.884 -1.704 12.453 1.00 97.50 186 ASP A O 1
ATOM 1515 N N . PHE A 1 187 ? 4.025 -0.690 10.803 1.00 98.12 187 PHE A N 1
ATOM 1516 C CA . PHE A 1 187 ? 2.845 -0.240 10.071 1.00 98.12 187 PHE A CA 1
ATOM 1517 C C . PHE A 1 187 ? 2.035 -1.429 9.557 1.00 98.12 187 PHE A C 1
ATOM 1519 O O . PHE A 1 187 ? 0.854 -1.578 9.874 1.00 98.12 187 PHE A O 1
ATOM 1526 N N . TRP A 1 188 ? 2.690 -2.340 8.842 1.00 98.06 188 TRP A N 1
ATOM 1527 C CA . TRP A 1 188 ? 2.043 -3.540 8.336 1.00 98.06 188 TRP A CA 1
ATOM 1528 C C . TRP A 1 188 ? 1.582 -4.480 9.446 1.00 98.06 188 TRP A C 1
ATOM 1530 O O . TRP A 1 188 ? 0.521 -5.077 9.311 1.00 98.06 188 TRP A O 1
ATOM 1540 N N . LYS A 1 189 ? 2.319 -4.566 10.559 1.00 97.44 189 LYS A N 1
ATOM 1541 C CA . LYS A 1 189 ? 1.895 -5.326 11.742 1.00 97.44 189 LYS A CA 1
ATOM 1542 C C . LYS A 1 189 ? 0.577 -4.795 12.322 1.00 97.44 189 LYS A C 1
ATOM 1544 O O . LYS A 1 189 ? -0.279 -5.591 12.698 1.00 97.44 189 LYS A O 1
ATOM 1549 N N . ASN A 1 190 ? 0.403 -3.471 12.394 1.00 97.31 190 ASN A N 1
ATOM 1550 C CA . ASN A 1 190 ? -0.858 -2.870 12.840 1.00 97.31 190 ASN A CA 1
ATOM 1551 C C . ASN A 1 190 ? -2.008 -3.197 11.887 1.00 97.31 190 ASN A C 1
ATOM 1553 O O . ASN A 1 190 ? -3.066 -3.628 12.341 1.00 97.31 190 ASN A O 1
ATOM 1557 N N . LEU A 1 191 ? -1.799 -3.011 10.581 1.00 96.94 191 LEU A N 1
ATOM 1558 C CA . LEU A 1 191 ? -2.828 -3.304 9.584 1.00 96.94 191 LEU A CA 1
ATOM 1559 C C . LEU A 1 191 ? -3.219 -4.782 9.580 1.00 96.94 191 LEU A C 1
ATOM 1561 O O . LEU A 1 191 ? -4.401 -5.083 9.534 1.00 96.94 191 LEU A O 1
ATOM 1565 N N . GLU A 1 192 ? -2.261 -5.699 9.711 1.00 96.56 192 GLU A N 1
ATOM 1566 C CA . GLU A 1 192 ? -2.534 -7.138 9.787 1.00 96.56 192 GLU A CA 1
ATOM 1567 C C . GLU A 1 192 ? -3.388 -7.512 10.999 1.00 96.56 192 GLU A C 1
ATOM 1569 O O . GLU A 1 192 ? -4.326 -8.292 10.853 1.00 96.56 192 GLU A O 1
ATOM 1574 N N . ASP A 1 193 ? -3.110 -6.952 12.182 1.00 97.62 193 ASP A N 1
ATOM 1575 C CA . ASP A 1 193 ? -3.953 -7.181 13.364 1.00 97.62 193 ASP A CA 1
ATOM 1576 C C . ASP A 1 193 ? -5.375 -6.646 13.150 1.00 97.62 193 ASP A C 1
ATOM 1578 O O . ASP A 1 193 ? -6.341 -7.307 13.525 1.00 97.62 193 ASP A O 1
ATOM 1582 N N . ILE A 1 194 ? -5.523 -5.486 12.514 1.00 97.38 194 ILE A N 1
ATOM 1583 C CA . ILE A 1 194 ? -6.834 -4.912 12.203 1.00 97.38 194 ILE A CA 1
ATOM 1584 C C . ILE A 1 194 ? -7.578 -5.784 11.181 1.00 97.38 194 ILE A C 1
ATOM 1586 O O . ILE A 1 194 ? -8.723 -6.165 11.422 1.00 97.38 194 ILE A O 1
ATOM 1590 N N . ASP A 1 195 ? -6.923 -6.156 10.084 1.00 95.56 195 ASP A N 1
ATOM 1591 C CA . ASP A 1 195 ? -7.508 -6.929 8.985 1.00 95.56 195 ASP A CA 1
ATOM 1592 C C . ASP A 1 195 ? -7.912 -8.346 9.433 1.00 95.56 195 ASP A C 1
ATOM 1594 O O . ASP A 1 195 ? -8.926 -8.880 8.989 1.00 95.56 195 ASP A O 1
ATOM 1598 N N . GLN A 1 196 ? -7.152 -8.958 10.348 1.00 95.19 196 GLN A N 1
ATOM 1599 C CA . GLN A 1 196 ? -7.424 -10.309 10.854 1.00 95.19 196 GLN A CA 1
ATOM 1600 C C . GLN A 1 196 ? -8.478 -10.360 11.962 1.00 95.19 196 GLN A C 1
ATOM 1602 O O . GLN A 1 196 ? -9.082 -11.411 12.170 1.00 95.19 196 GLN A O 1
ATOM 1607 N N . ASN A 1 197 ? -8.683 -9.266 12.700 1.00 96.31 197 ASN A N 1
ATOM 1608 C CA . ASN A 1 197 ? -9.520 -9.272 13.904 1.00 96.31 197 ASN A CA 1
ATOM 1609 C C . ASN A 1 197 ? -10.741 -8.354 13.811 1.00 96.31 197 ASN A C 1
ATOM 1611 O O . ASN A 1 197 ? -11.510 -8.282 14.766 1.00 96.31 197 ASN A O 1
ATOM 1615 N N . THR A 1 198 ? -10.947 -7.664 12.688 1.00 95.44 198 THR A N 1
ATOM 1616 C CA . THR A 1 198 ? -12.084 -6.754 12.513 1.00 95.44 198 THR A CA 1
ATOM 1617 C C . THR A 1 198 ? -12.794 -6.951 11.177 1.00 95.44 198 THR A C 1
ATOM 1619 O O . THR A 1 198 ? -12.229 -7.454 10.208 1.00 95.44 198 THR A O 1
ATOM 1622 N N . CYS A 1 199 ? -14.057 -6.540 11.106 1.00 92.94 199 CYS A N 1
ATOM 1623 C CA . CYS A 1 199 ? -14.811 -6.513 9.860 1.00 92.94 199 CYS A CA 1
ATOM 1624 C C . CYS A 1 199 ? -14.451 -5.259 9.041 1.00 92.94 199 CYS A C 1
ATOM 1626 O O . CYS A 1 199 ? -15.006 -4.176 9.259 1.00 92.94 199 CYS A O 1
ATOM 1628 N N . ILE A 1 200 ? -13.518 -5.421 8.096 1.00 93.31 200 ILE A N 1
ATOM 1629 C CA . ILE A 1 200 ? -13.163 -4.396 7.107 1.00 93.31 200 ILE A CA 1
ATOM 1630 C C . ILE A 1 200 ? -14.279 -4.262 6.079 1.00 93.31 200 ILE A C 1
ATOM 1632 O O . ILE A 1 200 ? -14.711 -5.238 5.472 1.00 93.31 200 ILE A O 1
ATOM 1636 N N . LEU A 1 201 ? -14.732 -3.030 5.898 1.00 90.31 201 LEU A N 1
ATOM 1637 C CA . LEU A 1 201 ? -15.725 -2.638 4.911 1.00 90.31 201 LEU A CA 1
ATOM 1638 C C . LEU A 1 201 ? -15.046 -2.083 3.656 1.00 90.31 201 LEU A C 1
ATOM 1640 O O . LEU A 1 201 ? -15.473 -2.378 2.548 1.00 90.31 201 LEU A O 1
ATOM 1644 N N . ASP A 1 202 ? -13.989 -1.290 3.839 1.00 88.88 202 ASP A N 1
ATOM 1645 C CA . ASP A 1 202 ? -13.227 -0.666 2.757 1.00 88.88 202 ASP A CA 1
ATOM 1646 C C . ASP A 1 202 ? -11.754 -0.470 3.172 1.00 88.88 202 ASP A C 1
ATOM 1648 O O . ASP A 1 202 ? -11.503 -0.065 4.317 1.00 88.88 202 ASP A O 1
ATOM 1652 N N . PRO A 1 203 ? -10.777 -0.749 2.290 1.00 90.44 203 PRO A N 1
ATOM 1653 C CA . PRO A 1 203 ? -10.931 -1.390 0.978 1.00 90.44 203 PRO A CA 1
ATOM 1654 C C . PRO A 1 203 ? -11.328 -2.870 1.084 1.00 90.44 203 PRO A C 1
ATOM 1656 O O . PRO A 1 203 ? -10.983 -3.552 2.046 1.00 90.44 203 PRO A O 1
ATOM 1659 N N . ILE A 1 204 ? -12.033 -3.384 0.069 1.00 84.00 204 ILE A N 1
ATOM 1660 C CA . ILE A 1 204 ? -12.484 -4.791 0.015 1.00 84.00 204 ILE A CA 1
ATOM 1661 C C . ILE A 1 204 ? -11.295 -5.760 -0.067 1.00 84.00 204 ILE A C 1
ATOM 1663 O O . ILE A 1 204 ? -11.319 -6.837 0.531 1.00 84.00 204 ILE A O 1
ATOM 1667 N N . ASN A 1 205 ? -10.258 -5.378 -0.816 1.00 84.94 205 ASN A N 1
ATOM 1668 C CA . ASN A 1 205 ? -9.020 -6.138 -0.967 1.00 84.94 205 ASN A CA 1
ATOM 1669 C C . ASN A 1 205 ? -7.842 -5.243 -0.566 1.00 84.94 205 ASN A C 1
ATOM 1671 O O . ASN A 1 205 ? -7.225 -4.630 -1.438 1.00 84.94 205 ASN A O 1
ATOM 1675 N N . PRO A 1 206 ? -7.549 -5.122 0.739 1.00 91.94 206 PRO A N 1
ATOM 1676 C CA . PRO A 1 206 ? -6.495 -4.237 1.189 1.00 91.94 206 PRO A CA 1
ATOM 1677 C C . PRO A 1 206 ? -5.123 -4.648 0.663 1.00 91.94 206 PRO A C 1
ATOM 1679 O O . PRO A 1 206 ? -4.728 -5.815 0.711 1.00 91.94 206 PRO A O 1
ATOM 1682 N N . THR A 1 207 ? -4.372 -3.659 0.202 1.00 93.19 207 THR A N 1
ATOM 1683 C CA . THR A 1 207 ? -2.982 -3.783 -0.220 1.00 93.19 207 THR A CA 1
ATOM 1684 C C . THR A 1 207 ? -2.039 -3.256 0.861 1.00 93.19 207 THR A C 1
ATOM 1686 O O . THR A 1 207 ? -2.435 -2.662 1.868 1.00 93.19 207 THR A O 1
ATOM 1689 N N . ARG A 1 208 ? -0.738 -3.455 0.640 1.00 94.19 208 ARG A N 1
ATOM 1690 C CA . ARG A 1 208 ? 0.332 -2.958 1.514 1.00 94.19 208 ARG A CA 1
ATOM 1691 C C . ARG A 1 208 ? 0.574 -1.448 1.398 1.00 94.19 208 ARG A C 1
ATOM 1693 O O . ARG A 1 208 ? 1.277 -0.904 2.251 1.00 94.19 208 ARG A O 1
ATOM 1700 N N . ALA A 1 209 ? -0.021 -0.792 0.398 1.00 95.56 209 ALA A N 1
ATOM 1701 C CA . ALA A 1 209 ? -0.009 0.659 0.234 1.00 95.56 209 ALA A CA 1
ATOM 1702 C C . ALA A 1 209 ? -1.158 1.348 0.987 1.00 95.56 209 ALA A C 1
ATOM 1704 O O . ALA A 1 209 ? -1.051 2.525 1.327 1.00 95.56 209 ALA A O 1
ATOM 1705 N N . ASP A 1 210 ? -2.247 0.627 1.264 1.00 96.19 210 ASP A N 1
ATOM 1706 C CA . ASP A 1 210 ? -3.462 1.218 1.816 1.00 96.19 210 ASP A CA 1
ATOM 1707 C C . ASP A 1 210 ? -3.294 1.590 3.288 1.00 96.19 210 ASP A C 1
ATOM 1709 O O . ASP A 1 210 ? -3.251 0.731 4.169 1.00 96.19 210 ASP A O 1
ATOM 1713 N N . THR A 1 211 ? -3.280 2.893 3.559 1.00 97.12 211 THR A N 1
ATOM 1714 C CA . THR A 1 211 ? -3.168 3.471 4.910 1.00 97.12 211 THR A CA 1
ATOM 1715 C C . THR A 1 211 ? -4.506 3.602 5.633 1.00 97.12 211 THR A C 1
ATOM 1717 O O . THR A 1 211 ? -4.545 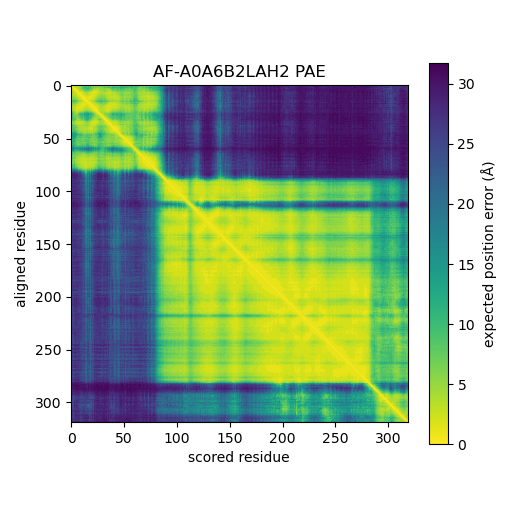3.945 6.816 1.00 97.12 211 THR A O 1
ATOM 1720 N N . LYS A 1 212 ? -5.613 3.344 4.931 1.00 96.81 212 LYS A N 1
ATOM 1721 C CA . LYS A 1 212 ? -6.975 3.539 5.429 1.00 96.81 212 LYS A CA 1
ATOM 1722 C C . LYS A 1 212 ? -7.681 2.212 5.646 1.00 96.81 212 LYS A C 1
ATOM 1724 O O . LYS A 1 212 ? -7.495 1.278 4.866 1.00 96.81 212 LYS A O 1
ATOM 1729 N N . ARG A 1 213 ? -8.521 2.152 6.678 1.00 97.12 213 ARG A N 1
ATOM 1730 C CA . ARG A 1 213 ? -9.476 1.061 6.907 1.00 97.12 213 ARG A CA 1
ATOM 1731 C C . ARG A 1 213 ? -10.800 1.630 7.384 1.00 97.12 213 ARG A C 1
ATOM 1733 O O . ARG A 1 213 ? -10.843 2.337 8.389 1.00 97.12 213 ARG A O 1
ATOM 1740 N N . ARG A 1 214 ? -11.891 1.312 6.694 1.00 96.25 214 ARG A N 1
ATOM 1741 C CA . ARG A 1 214 ? -13.247 1.491 7.210 1.00 96.25 214 ARG A CA 1
ATOM 1742 C C . ARG A 1 214 ? -13.650 0.212 7.921 1.00 96.25 214 ARG A C 1
ATOM 1744 O O . ARG A 1 214 ? -13.806 -0.823 7.289 1.00 96.25 214 ARG A O 1
ATOM 1751 N N . ILE A 1 215 ? -13.822 0.295 9.230 1.00 95.94 215 ILE A N 1
ATOM 1752 C CA . ILE A 1 215 ? -14.097 -0.844 10.102 1.00 95.94 215 ILE A CA 1
ATOM 1753 C C . ILE A 1 215 ? -15.542 -0.748 10.582 1.00 95.94 215 ILE A C 1
ATOM 1755 O O . ILE A 1 215 ? -15.982 0.312 11.045 1.00 95.94 215 ILE A O 1
ATOM 1759 N N . ALA A 1 216 ? -16.296 -1.839 10.480 1.00 94.25 216 ALA A N 1
ATOM 1760 C CA . ALA A 1 216 ? -17.631 -1.910 11.058 1.00 94.25 216 ALA A CA 1
ATOM 1761 C C . ALA A 1 216 ? -17.554 -1.808 12.588 1.00 94.25 216 ALA A C 1
ATOM 1763 O O . ALA A 1 216 ? -16.700 -2.422 13.216 1.00 94.25 216 ALA A O 1
ATOM 1764 N N . ILE A 1 217 ? -18.466 -1.057 13.204 1.00 93.75 217 ILE A N 1
ATOM 1765 C CA . ILE A 1 217 ? -18.620 -1.030 14.666 1.00 93.75 217 ILE A CA 1
ATOM 1766 C C . ILE A 1 217 ? -19.839 -1.859 15.070 1.00 93.75 217 ILE A C 1
ATOM 1768 O O . ILE A 1 217 ? -19.780 -2.675 15.982 1.00 93.75 217 ILE A O 1
ATOM 1772 N N . LYS A 1 218 ? -20.964 -1.608 14.398 1.00 86.81 218 LYS A N 1
ATOM 1773 C CA . LYS A 1 218 ? -22.256 -2.288 14.553 1.00 86.81 218 LYS A CA 1
ATOM 1774 C C . LYS A 1 218 ? -23.111 -1.983 13.321 1.00 86.81 218 LYS A C 1
ATOM 1776 O O . LYS A 1 218 ? -22.683 -1.237 12.441 1.00 86.81 218 LYS A O 1
ATOM 1781 N N . GLN A 1 219 ? -24.328 -2.514 13.269 1.00 82.69 219 GLN A N 1
ATOM 1782 C CA . GLN A 1 219 ? -25.263 -2.224 12.181 1.00 82.69 219 GLN A CA 1
ATOM 1783 C C . GLN A 1 219 ? -25.427 -0.704 11.981 1.00 82.69 219 GLN A C 1
ATOM 1785 O O . GLN A 1 219 ? -25.657 0.035 12.942 1.00 82.69 219 GLN A O 1
ATOM 1790 N N . HIS A 1 220 ? -25.255 -0.247 10.737 1.00 82.75 220 HIS A N 1
ATOM 1791 C CA . HIS A 1 220 ? -25.307 1.165 10.324 1.00 82.75 220 HIS A CA 1
ATOM 1792 C C . HIS A 1 220 ? -24.306 2.111 11.028 1.00 82.75 220 HIS A C 1
ATOM 1794 O O . HIS A 1 220 ? -24.513 3.326 11.055 1.00 82.75 220 HIS A O 1
ATOM 1800 N N . ALA A 1 221 ? -23.214 1.588 11.601 1.00 90.06 221 ALA A N 1
ATOM 1801 C CA . ALA A 1 221 ? -22.150 2.399 12.190 1.00 90.06 221 ALA A CA 1
ATOM 1802 C C . ALA A 1 221 ? -20.758 1.836 11.878 1.00 90.06 221 ALA A C 1
ATOM 1804 O O . ALA A 1 221 ? -20.481 0.654 12.079 1.00 90.06 221 ALA A O 1
ATOM 1805 N N . SER A 1 222 ? -19.849 2.705 11.444 1.00 95.31 222 SER A N 1
ATOM 1806 C CA . SER A 1 222 ? -18.462 2.353 11.123 1.00 95.31 222 SER A CA 1
ATOM 1807 C C . SER A 1 222 ? -17.493 3.465 11.524 1.00 95.31 222 SER A C 1
ATOM 1809 O O . SER A 1 222 ? -17.899 4.599 11.788 1.00 95.31 222 SER A O 1
ATOM 1811 N N . VAL A 1 223 ? -16.203 3.145 11.577 1.00 97.25 223 VAL A N 1
ATOM 1812 C CA . VAL A 1 223 ? -15.121 4.122 11.722 1.00 97.25 223 VAL A CA 1
ATOM 1813 C C . VAL A 1 223 ? -14.155 3.969 10.561 1.00 97.25 223 VAL A C 1
ATOM 1815 O O . VAL A 1 223 ? -13.670 2.878 10.290 1.00 97.25 223 VAL A O 1
ATOM 1818 N N . LEU A 1 224 ? -13.885 5.067 9.867 1.00 97.88 224 LEU A N 1
ATOM 1819 C CA . LEU A 1 224 ? -12.754 5.167 8.962 1.00 97.88 224 LEU A CA 1
ATOM 1820 C C . LEU A 1 224 ? -11.542 5.610 9.775 1.00 97.88 224 LEU A C 1
ATOM 1822 O O . LEU A 1 224 ? -11.567 6.693 10.363 1.00 97.88 224 LEU A O 1
ATOM 1826 N N . ILE A 1 225 ? -10.509 4.777 9.805 1.00 98.06 225 ILE A N 1
ATOM 1827 C CA . ILE A 1 225 ? -9.220 5.104 10.406 1.00 98.06 225 ILE A CA 1
ATOM 1828 C C . ILE A 1 225 ? -8.162 5.335 9.329 1.00 98.06 225 ILE A C 1
ATOM 1830 O O . ILE A 1 225 ? -8.187 4.682 8.282 1.00 98.06 225 ILE A O 1
ATOM 1834 N N . VAL A 1 226 ? -7.226 6.244 9.601 1.00 98.06 226 VAL A N 1
ATOM 1835 C CA . VAL A 1 226 ? -6.025 6.470 8.785 1.00 98.06 226 VAL A CA 1
ATOM 1836 C C . VAL A 1 226 ? -4.795 6.273 9.663 1.00 98.06 226 VAL A C 1
ATOM 1838 O O . VAL A 1 226 ? -4.613 6.992 10.645 1.00 98.06 226 VAL A O 1
ATOM 1841 N N . ILE A 1 227 ? -3.964 5.289 9.322 1.00 97.19 227 ILE A N 1
ATOM 1842 C CA . ILE A 1 227 ? -2.736 4.968 10.055 1.00 97.19 227 ILE A CA 1
ATOM 1843 C C . ILE A 1 227 ? -1.547 5.587 9.323 1.00 97.19 227 ILE A C 1
ATOM 1845 O O . ILE A 1 227 ? -1.356 5.346 8.131 1.00 97.19 227 ILE A O 1
ATOM 1849 N N . SER A 1 228 ? -0.734 6.365 10.042 1.00 96.69 228 SER A N 1
ATOM 1850 C CA . SER A 1 228 ? 0.522 6.899 9.508 1.00 96.69 228 SER A CA 1
ATOM 1851 C C . SER A 1 228 ? 1.545 5.768 9.336 1.00 96.69 228 SER A C 1
ATOM 1853 O O . SER A 1 228 ? 1.805 5.039 10.299 1.00 96.69 228 SER A O 1
ATOM 1855 N N . PRO A 1 229 ? 2.161 5.625 8.149 1.00 97.00 229 PRO A N 1
ATOM 1856 C CA . PRO A 1 229 ? 3.277 4.708 7.947 1.00 97.00 229 PRO A CA 1
ATOM 1857 C C . PRO A 1 229 ? 4.507 5.060 8.787 1.00 97.00 229 PRO A C 1
ATOM 1859 O O . PRO A 1 229 ? 5.201 4.149 9.230 1.00 97.00 229 PRO A O 1
ATOM 1862 N N . GLU A 1 230 ? 4.769 6.351 9.034 1.00 95.31 230 GLU A N 1
ATOM 1863 C CA . GLU A 1 230 ? 5.912 6.792 9.846 1.00 95.31 230 GLU A CA 1
ATOM 1864 C C . GLU A 1 230 ? 5.672 6.619 11.353 1.00 95.31 230 GLU A C 1
ATOM 1866 O O . GLU A 1 230 ? 6.607 6.349 12.107 1.00 95.31 230 GLU A O 1
ATOM 1871 N N . TYR A 1 231 ? 4.419 6.763 11.800 1.00 96.56 231 TYR A N 1
ATOM 1872 C CA . TYR A 1 231 ? 4.034 6.716 13.214 1.00 96.56 231 TYR A CA 1
ATOM 1873 C C . TYR A 1 231 ? 2.862 5.747 13.464 1.00 96.56 231 TYR A C 1
ATOM 1875 O O . TYR A 1 231 ? 1.794 6.168 13.926 1.00 96.56 231 TYR A O 1
ATOM 1883 N N . PRO A 1 232 ? 3.033 4.435 13.214 1.00 96.31 232 PRO A N 1
ATOM 1884 C CA . PRO A 1 232 ? 1.927 3.473 13.160 1.00 96.31 232 PRO A CA 1
ATOM 1885 C C . PRO A 1 232 ? 1.247 3.169 14.502 1.00 96.31 232 PRO A C 1
ATOM 1887 O O . PRO A 1 232 ? 0.131 2.654 14.514 1.00 96.31 232 PRO A O 1
ATOM 1890 N N . PHE A 1 233 ? 1.897 3.495 15.624 1.00 96.75 233 PHE A N 1
ATOM 1891 C CA . PHE A 1 233 ? 1.339 3.362 16.979 1.00 96.75 233 PHE A CA 1
ATOM 1892 C C . PHE A 1 233 ? 0.854 4.691 17.576 1.00 96.75 233 PHE A C 1
ATOM 1894 O O . PHE A 1 233 ? 0.489 4.748 18.752 1.00 96.75 233 PHE A O 1
ATOM 1901 N N . SER A 1 234 ? 0.882 5.780 16.803 1.00 96.88 234 SER A N 1
ATOM 1902 C CA . SER A 1 234 ? 0.264 7.041 17.218 1.00 96.88 234 SER A CA 1
ATOM 1903 C C . SER A 1 234 ? -1.260 6.967 17.097 1.00 96.88 234 SER A C 1
ATOM 1905 O O . SER A 1 234 ? -1.798 6.075 16.442 1.00 96.88 234 SER A O 1
ATOM 1907 N N . ILE A 1 235 ? -1.965 7.897 17.745 1.00 97.62 235 ILE A N 1
ATOM 1908 C CA . ILE A 1 235 ? -3.423 8.004 17.625 1.00 97.62 235 ILE A CA 1
ATOM 1909 C C . ILE A 1 235 ? -3.770 8.260 16.145 1.00 97.62 235 ILE A C 1
ATOM 1911 O O . ILE A 1 235 ? -3.352 9.292 15.614 1.00 97.62 235 ILE A O 1
ATOM 1915 N N . PRO A 1 236 ? -4.540 7.379 15.479 1.00 97.19 236 PRO A N 1
ATOM 1916 C CA . PRO A 1 236 ? -4.902 7.566 14.081 1.00 97.19 236 PRO A CA 1
ATOM 1917 C C . PRO A 1 236 ? -5.982 8.637 13.923 1.00 97.19 236 PRO A C 1
ATOM 1919 O O . PRO A 1 236 ? -6.778 8.898 14.834 1.00 97.19 236 PRO A O 1
ATOM 1922 N N . GLU A 1 237 ? -6.092 9.193 12.718 1.00 96.62 237 GLU A N 1
ATOM 1923 C CA . GLU A 1 237 ? -7.279 9.966 12.361 1.00 96.62 237 GLU A CA 1
ATOM 1924 C C . GLU A 1 237 ? -8.494 9.038 12.356 1.00 96.62 237 GLU A C 1
ATOM 1926 O O . GLU A 1 237 ? -8.471 7.990 11.714 1.00 96.62 237 GLU A O 1
ATOM 1931 N N . CYS A 1 238 ? -9.556 9.416 13.070 1.00 96.75 238 CYS A N 1
ATOM 1932 C CA . CYS A 1 238 ? -10.775 8.620 13.192 1.00 96.75 238 CYS A CA 1
ATOM 1933 C C . CYS A 1 238 ? -11.989 9.422 12.713 1.00 96.75 238 CYS A C 1
ATOM 1935 O O . CYS A 1 238 ? -12.362 10.430 13.318 1.00 96.75 238 CYS A O 1
ATOM 1937 N N . ARG A 1 239 ? -12.665 8.937 11.669 1.00 96.69 239 ARG A N 1
ATOM 1938 C CA . ARG A 1 239 ? -13.943 9.475 11.190 1.00 96.69 239 ARG A CA 1
ATOM 1939 C C . ARG A 1 239 ? -15.054 8.459 11.410 1.00 96.69 239 ARG A C 1
ATOM 1941 O O . ARG A 1 239 ? -15.180 7.478 10.685 1.00 96.69 239 ARG A O 1
ATOM 1948 N N . PHE A 1 240 ? -15.898 8.729 12.399 1.00 95.56 240 PHE A N 1
ATOM 1949 C CA . PHE A 1 240 ? -17.071 7.906 12.678 1.00 95.56 240 PHE A CA 1
ATOM 1950 C C . PHE A 1 240 ? -18.239 8.240 11.748 1.00 95.56 240 PHE A C 1
ATOM 1952 O O . PHE A 1 240 ? -18.601 9.413 11.603 1.00 95.56 240 PHE A O 1
ATOM 1959 N N . LEU A 1 241 ? -18.844 7.196 11.189 1.00 93.12 241 LEU A N 1
ATOM 1960 C CA . LEU A 1 241 ? -19.879 7.216 10.160 1.00 93.12 241 LEU A CA 1
ATOM 1961 C C . LEU A 1 241 ? -21.117 6.463 10.664 1.00 93.12 241 LEU A C 1
ATOM 1963 O O . LEU A 1 241 ? -21.004 5.309 11.072 1.00 93.12 241 LEU A O 1
ATOM 1967 N N . GLY A 1 242 ? -22.276 7.120 10.638 1.00 89.62 242 GLY A N 1
ATOM 1968 C CA . GLY A 1 242 ? -23.570 6.597 11.088 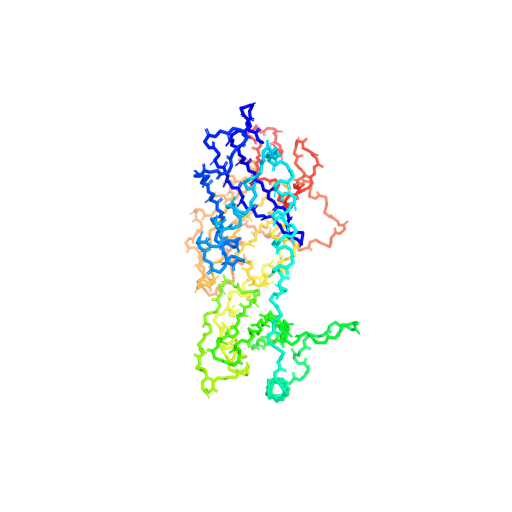1.00 89.62 242 GLY A CA 1
ATOM 1969 C C . GLY A 1 242 ? -24.447 7.702 11.682 1.00 89.62 242 GLY A C 1
ATOM 1970 O O . GLY A 1 242 ? -24.022 8.859 11.785 1.00 89.62 242 GLY A O 1
ATOM 1971 N N . SER A 1 243 ? -25.667 7.359 12.100 1.00 86.44 243 SER A N 1
ATOM 1972 C CA . SER A 1 243 ? -26.610 8.342 12.650 1.00 86.44 243 SER A CA 1
ATOM 1973 C C . SER A 1 243 ? -26.106 8.969 13.966 1.00 86.44 243 SER A C 1
ATOM 1975 O O . SER A 1 243 ? -25.406 8.314 14.749 1.00 86.44 243 SER A O 1
ATOM 1977 N N . PRO A 1 244 ? -26.468 10.228 14.286 1.00 87.88 244 PRO A N 1
ATOM 1978 C CA . PRO A 1 244 ? -25.983 10.904 15.493 1.00 87.88 244 PRO A CA 1
ATOM 1979 C C . PRO A 1 244 ? -26.252 10.143 16.799 1.00 87.88 244 PRO A C 1
ATOM 1981 O O . PRO A 1 244 ? -25.432 10.193 17.714 1.00 87.88 244 PRO A O 1
ATOM 1984 N N . SER A 1 245 ? -27.365 9.408 16.881 1.00 89.25 245 SER A N 1
ATOM 1985 C CA . SER A 1 245 ? -27.715 8.586 18.045 1.00 89.25 245 SER A CA 1
ATOM 1986 C C . SER A 1 245 ? -26.793 7.377 18.218 1.00 89.25 245 SER A C 1
ATOM 1988 O O . SER A 1 245 ? -26.482 7.006 19.348 1.00 89.25 245 SER A O 1
ATOM 1990 N N . LEU A 1 246 ? -26.326 6.771 17.122 1.00 89.38 246 LEU A N 1
ATOM 1991 C CA . LEU A 1 246 ? -25.412 5.629 17.167 1.00 89.38 246 LEU A CA 1
ATOM 1992 C C . LEU A 1 246 ? -23.975 6.053 17.470 1.00 89.38 246 LEU A C 1
ATOM 1994 O O . LEU A 1 246 ? -23.274 5.323 18.174 1.00 89.38 246 LEU A O 1
ATOM 1998 N N . ILE A 1 247 ? -23.556 7.200 16.929 1.00 93.31 247 ILE A N 1
ATOM 1999 C CA . ILE A 1 247 ? -22.162 7.653 16.923 1.00 93.31 247 ILE A CA 1
ATOM 2000 C C . ILE A 1 247 ? -21.827 8.592 18.089 1.00 93.31 247 ILE A C 1
ATOM 2002 O O . ILE A 1 247 ? -20.683 8.611 18.542 1.00 93.31 247 ILE A O 1
ATOM 2006 N N . GLY A 1 248 ? -22.802 9.352 18.597 1.00 94.81 248 GLY A N 1
ATOM 2007 C CA . GLY A 1 248 ? -22.620 10.295 19.708 1.00 94.81 248 GLY A CA 1
ATOM 2008 C C . GLY A 1 248 ? -21.906 9.680 20.919 1.00 94.81 248 GLY A C 1
ATOM 2009 O O . GLY A 1 248 ? -20.820 10.152 21.259 1.00 94.81 248 GLY A O 1
ATOM 2010 N N . PRO A 1 249 ? -22.413 8.567 21.488 1.00 96.38 249 PRO A N 1
ATOM 2011 C CA . PRO A 1 249 ? -21.771 7.904 22.626 1.00 96.38 249 PRO A CA 1
ATOM 2012 C C . PRO A 1 249 ? -20.335 7.434 22.339 1.00 96.38 249 PRO A C 1
ATOM 2014 O O . PRO A 1 249 ?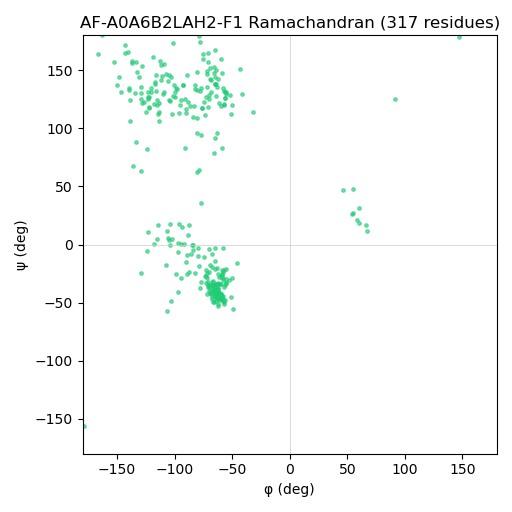 -19.468 7.489 23.206 1.00 96.38 249 PRO A O 1
ATOM 2017 N N . ILE A 1 250 ? -20.052 7.007 21.104 1.00 96.44 250 ILE A N 1
ATOM 2018 C CA . ILE A 1 250 ? -18.721 6.528 20.698 1.00 96.44 250 ILE A CA 1
ATOM 2019 C C . ILE A 1 250 ? -17.722 7.695 20.658 1.00 96.44 250 ILE A C 1
ATOM 2021 O O . ILE A 1 250 ? -16.593 7.567 21.132 1.00 96.44 250 ILE A O 1
ATOM 2025 N N . ARG A 1 251 ? -18.141 8.861 20.145 1.00 96.31 251 ARG A N 1
ATOM 2026 C CA . ARG A 1 251 ? -17.316 10.082 20.138 1.00 96.31 251 ARG A CA 1
ATOM 2027 C C . ARG A 1 251 ? -17.056 10.613 21.548 1.00 96.31 251 ARG A C 1
ATOM 2029 O O . ARG A 1 251 ? -15.947 11.072 21.830 1.00 96.31 251 ARG A O 1
ATOM 2036 N N . GLU A 1 252 ? -18.051 10.534 22.431 1.00 97.50 252 GLU A N 1
ATOM 2037 C CA . GLU A 1 252 ? -17.900 10.893 23.846 1.00 97.50 252 GLU A CA 1
ATOM 2038 C C . GLU A 1 252 ? -16.884 9.981 24.541 1.00 97.50 252 GLU A C 1
ATOM 2040 O O . GLU A 1 252 ? -15.966 10.483 25.194 1.00 97.50 252 GLU A O 1
ATOM 2045 N N . ASN A 1 253 ? -16.977 8.662 24.327 1.00 98.12 253 ASN A N 1
ATOM 2046 C CA . ASN A 1 253 ? -16.002 7.697 24.836 1.00 98.12 253 ASN A CA 1
ATOM 2047 C C . ASN A 1 253 ? -14.590 8.002 24.332 1.00 98.12 253 ASN A C 1
ATOM 2049 O O . ASN A 1 253 ? -13.666 8.075 25.141 1.00 98.12 253 ASN A O 1
ATOM 2053 N N . MET A 1 254 ? -14.428 8.263 23.030 1.00 97.00 254 MET A N 1
ATOM 2054 C CA . MET A 1 254 ? -13.125 8.628 22.474 1.00 97.00 254 MET A CA 1
ATOM 2055 C C . MET A 1 254 ? -12.550 9.867 23.159 1.00 97.00 254 MET A C 1
ATOM 2057 O O . MET A 1 254 ? -11.432 9.823 23.658 1.00 97.00 254 MET A O 1
ATOM 2061 N N . THR A 1 255 ? -13.331 10.943 23.252 1.00 97.12 255 THR A N 1
ATOM 2062 C CA . THR A 1 255 ? -12.895 12.205 23.872 1.00 97.12 255 THR A CA 1
ATOM 2063 C C . THR A 1 255 ? -12.506 12.009 25.337 1.00 97.12 255 THR A C 1
ATOM 2065 O O . THR A 1 255 ? -11.479 12.513 25.786 1.00 97.12 255 THR A O 1
ATOM 2068 N N . LYS A 1 256 ? -13.305 11.243 26.087 1.00 98.19 256 LYS A N 1
ATOM 2069 C CA . LYS A 1 256 ? -13.073 10.976 27.509 1.00 98.19 256 LYS A CA 1
ATOM 2070 C C . LYS A 1 256 ? -11.831 10.118 27.737 1.00 98.19 256 LYS A C 1
ATOM 2072 O O . LYS A 1 256 ? -11.066 10.394 28.657 1.00 98.19 256 LYS A O 1
ATOM 2077 N N . ASN A 1 257 ? -11.633 9.089 26.918 1.00 98.38 257 ASN A N 1
ATOM 2078 C CA . ASN A 1 257 ? -10.672 8.020 27.182 1.00 98.38 257 ASN A CA 1
ATOM 2079 C C . ASN A 1 257 ? -9.385 8.123 26.352 1.00 98.38 257 ASN A C 1
ATOM 2081 O O . ASN A 1 257 ? -8.502 7.297 26.540 1.00 98.38 257 ASN A O 1
ATOM 2085 N N . ILE A 1 258 ? -9.232 9.121 25.471 1.00 97.25 258 ILE A N 1
ATOM 2086 C CA . ILE A 1 258 ? -8.061 9.239 24.580 1.00 97.25 258 ILE A CA 1
ATOM 2087 C C . ILE A 1 258 ? -6.715 9.240 25.323 1.00 97.25 258 ILE A C 1
ATOM 2089 O O . ILE A 1 258 ? -5.716 8.747 24.811 1.00 97.25 258 ILE A O 1
ATOM 2093 N N . HIS A 1 259 ? -6.699 9.741 26.560 1.00 97.56 259 HIS A N 1
ATOM 2094 C CA . HIS A 1 259 ? -5.527 9.758 27.438 1.00 97.56 259 HIS A CA 1
ATOM 2095 C C . HIS A 1 259 ? -5.038 8.357 27.851 1.00 97.56 259 HIS A C 1
ATOM 2097 O O . HIS A 1 259 ? -3.934 8.234 28.372 1.00 97.56 259 HIS A O 1
ATOM 2103 N N . LEU A 1 260 ? -5.845 7.313 27.635 1.00 98.25 260 LEU A N 1
ATOM 2104 C CA . LEU A 1 260 ? -5.487 5.914 27.877 1.00 98.25 260 LEU A CA 1
ATOM 2105 C C . LEU A 1 260 ? -4.716 5.282 26.708 1.00 98.25 260 LEU A C 1
ATOM 2107 O O . LEU A 1 260 ? -4.369 4.106 26.794 1.00 98.25 260 LEU A O 1
ATOM 2111 N N . TRP A 1 261 ? -4.461 6.024 25.621 1.00 98.38 261 TRP A N 1
ATOM 2112 C CA . TRP A 1 261 ? -3.705 5.518 24.477 1.00 98.38 261 TRP A CA 1
ATOM 2113 C C . TRP A 1 261 ? -2.317 5.030 24.902 1.00 98.38 261 TRP A C 1
ATOM 2115 O O . TRP A 1 261 ? -1.498 5.803 25.404 1.00 98.38 261 TRP A O 1
ATOM 2125 N N . ASN A 1 262 ? -2.035 3.750 24.665 1.00 97.81 262 ASN A N 1
ATOM 2126 C CA . ASN A 1 262 ? -0.743 3.149 24.950 1.00 97.81 262 ASN A CA 1
ATOM 2127 C C . ASN A 1 262 ? 0.068 3.007 23.650 1.00 97.81 262 ASN A C 1
ATOM 2129 O O . ASN A 1 262 ? -0.284 2.172 22.815 1.00 97.81 262 ASN A O 1
ATOM 2133 N N . PRO A 1 263 ? 1.180 3.744 23.472 1.00 95.00 263 PRO A N 1
ATOM 2134 C CA . PRO A 1 263 ? 1.990 3.678 22.251 1.00 95.00 263 PRO A CA 1
ATOM 2135 C C . PRO A 1 263 ? 2.708 2.333 22.053 1.00 95.00 263 PRO A C 1
ATOM 2137 O O . PRO A 1 263 ? 3.291 2.108 21.000 1.00 95.00 263 PRO A O 1
ATOM 2140 N N . ASN A 1 264 ? 2.683 1.439 23.046 1.00 95.62 264 ASN A N 1
ATOM 2141 C CA . ASN A 1 264 ? 3.248 0.092 22.942 1.00 95.62 264 ASN A CA 1
ATOM 2142 C C . ASN A 1 264 ? 2.196 -0.979 22.608 1.00 95.62 264 ASN A C 1
ATOM 2144 O O . ASN A 1 264 ? 2.528 -2.162 22.548 1.00 95.62 264 ASN A O 1
ATOM 2148 N N . GLU A 1 265 ? 0.932 -0.591 22.424 1.00 97.81 265 GLU A N 1
ATOM 2149 C CA . GLU A 1 265 ? -0.151 -1.494 22.034 1.00 97.81 265 GLU A CA 1
ATOM 2150 C C . GLU A 1 265 ? -0.605 -1.245 20.599 1.00 97.81 265 GLU A C 1
ATOM 2152 O O . GLU A 1 265 ? -0.464 -0.155 20.047 1.00 97.81 265 GLU A O 1
ATOM 2157 N N . LEU A 1 266 ? -1.180 -2.287 19.999 1.00 98.06 266 LEU A N 1
ATOM 2158 C CA . LEU A 1 266 ? -1.728 -2.226 18.648 1.00 98.06 266 LEU A CA 1
ATOM 2159 C C . LEU A 1 266 ? -2.924 -1.271 18.592 1.00 98.06 266 LEU A C 1
ATOM 2161 O O . LEU A 1 266 ? -3.750 -1.223 19.509 1.00 98.06 266 LEU A O 1
ATOM 2165 N N . THR A 1 267 ? -3.049 -0.565 17.470 1.00 98.06 267 THR A N 1
ATOM 2166 C CA . THR A 1 267 ? -4.097 0.433 17.222 1.00 98.06 267 THR A CA 1
ATOM 2167 C C . THR A 1 267 ? -5.499 -0.110 17.502 1.00 98.06 267 THR A C 1
ATOM 2169 O O . THR A 1 267 ? -6.270 0.543 18.204 1.00 98.06 267 THR A O 1
ATOM 2172 N N . ARG A 1 268 ? -5.827 -1.329 17.047 1.00 98.12 268 ARG A N 1
ATOM 2173 C CA . ARG A 1 268 ? -7.132 -1.959 17.313 1.00 98.12 268 ARG A CA 1
ATOM 2174 C C . ARG A 1 268 ? -7.423 -2.075 18.809 1.00 98.12 268 ARG A C 1
ATOM 2176 O O . ARG A 1 268 ? -8.489 -1.660 19.252 1.00 98.12 268 ARG A O 1
ATOM 2183 N N . LYS A 1 269 ? -6.475 -2.606 19.586 1.00 98.31 269 LYS A N 1
ATOM 2184 C CA . LYS A 1 269 ? -6.641 -2.809 21.032 1.00 98.31 269 LYS A CA 1
ATOM 2185 C C . LYS A 1 269 ? -6.812 -1.487 21.773 1.00 98.31 269 LYS A C 1
ATOM 2187 O O . LYS A 1 269 ? -7.674 -1.379 22.641 1.00 98.31 269 LYS A O 1
ATOM 2192 N N . ASN A 1 270 ? -6.024 -0.472 21.411 1.00 98.50 270 ASN A N 1
ATOM 2193 C CA . ASN A 1 270 ? -6.199 0.874 21.953 1.00 98.50 270 ASN A CA 1
ATOM 2194 C C . ASN A 1 270 ? -7.606 1.405 21.659 1.00 98.50 270 ASN A C 1
ATOM 2196 O O . ASN A 1 270 ? -8.281 1.889 22.566 1.00 98.50 270 ASN A O 1
ATOM 2200 N N . LEU A 1 271 ? -8.076 1.279 20.415 1.00 98.31 271 LEU A N 1
ATOM 2201 C CA . LEU A 1 271 ? -9.412 1.728 20.027 1.00 98.31 271 LEU A CA 1
ATOM 2202 C C . LEU A 1 271 ? -10.521 0.963 20.763 1.00 98.31 271 LEU A C 1
ATOM 2204 O O . LEU A 1 271 ? -11.469 1.590 21.216 1.00 98.31 271 LEU A O 1
ATOM 2208 N N . GLU A 1 272 ? -10.406 -0.348 20.962 1.00 98.38 272 GLU A N 1
ATOM 2209 C CA . GLU A 1 272 ? -11.375 -1.126 21.749 1.00 98.38 272 GLU A CA 1
ATOM 2210 C C . GLU A 1 272 ? -11.496 -0.615 23.194 1.00 98.38 272 GLU A C 1
ATOM 2212 O O . GLU A 1 272 ? -12.605 -0.406 23.694 1.00 98.38 272 GLU A O 1
ATOM 2217 N N . VAL A 1 273 ? -10.362 -0.337 23.847 1.00 98.31 273 VAL A N 1
ATOM 2218 C CA . VAL A 1 273 ? -10.323 0.221 25.210 1.00 98.31 273 VAL A CA 1
ATOM 2219 C C . VAL A 1 273 ? -10.911 1.632 25.247 1.00 98.31 273 VAL A C 1
ATOM 2221 O O . VAL A 1 273 ? -11.769 1.933 26.078 1.00 98.31 273 VAL A O 1
ATOM 2224 N N . ILE A 1 274 ? -10.468 2.503 24.341 1.00 98.38 274 ILE A N 1
ATOM 2225 C CA . ILE A 1 274 ? -10.840 3.922 24.316 1.00 98.38 274 ILE A CA 1
ATOM 2226 C C . ILE A 1 274 ? -12.318 4.097 23.973 1.00 98.38 274 ILE A C 1
ATOM 2228 O O . ILE A 1 274 ? -13.029 4.854 24.637 1.00 98.38 274 ILE A O 1
ATOM 2232 N N . LEU A 1 275 ? -12.798 3.376 22.962 1.00 97.62 275 LEU A N 1
ATOM 2233 C CA . LEU A 1 275 ? -14.186 3.435 22.511 1.00 97.62 275 LEU A CA 1
ATOM 2234 C C . LEU A 1 275 ? -15.126 2.603 23.395 1.00 97.62 275 LEU A C 1
ATOM 2236 O O . LEU A 1 275 ? -16.344 2.756 23.282 1.00 97.62 275 LEU A O 1
ATOM 2240 N N . GLN A 1 276 ? -14.572 1.785 24.299 1.00 97.50 276 GLN A N 1
ATOM 2241 C CA . GLN A 1 276 ? -15.291 0.867 25.187 1.00 97.50 276 GLN A CA 1
ATOM 2242 C C . GLN A 1 276 ? -16.202 -0.089 24.414 1.00 97.50 276 GLN A C 1
ATOM 2244 O O . GLN A 1 276 ? -17.382 -0.256 24.724 1.00 97.50 276 GLN A O 1
ATOM 2249 N N . LEU A 1 277 ? -15.646 -0.698 23.373 1.00 95.50 277 LEU A N 1
ATOM 2250 C CA . LEU A 1 277 ? -16.342 -1.656 22.526 1.00 95.50 277 LEU A CA 1
ATOM 2251 C C . LEU A 1 277 ? -15.401 -2.777 22.101 1.00 95.50 277 LEU A C 1
ATOM 2253 O O . LEU A 1 277 ? -14.196 -2.735 22.335 1.00 95.50 277 LEU A O 1
ATOM 2257 N N . GLN A 1 278 ? -15.973 -3.792 21.472 1.00 95.25 278 GLN A N 1
ATOM 2258 C CA . GLN A 1 278 ? -15.231 -4.821 20.760 1.00 95.25 278 GLN A CA 1
ATOM 2259 C C . GLN A 1 278 ? -15.611 -4.716 19.292 1.00 95.25 278 GLN A C 1
ATOM 2261 O O . GLN A 1 278 ? -16.799 -4.589 18.979 1.00 95.25 278 GLN A O 1
ATOM 2266 N N . PHE A 1 279 ? -14.621 -4.718 18.403 1.00 95.69 279 PHE A N 1
ATOM 2267 C CA . PHE A 1 279 ? -14.919 -4.719 16.979 1.00 95.69 279 PHE A CA 1
ATOM 2268 C C . PHE A 1 279 ? -15.554 -6.058 16.583 1.00 95.69 279 PHE A C 1
ATOM 2270 O O . PHE A 1 279 ? -15.150 -7.105 17.097 1.00 95.69 279 PHE A O 1
ATOM 2277 N N . PRO A 1 280 ? -16.547 -6.056 15.678 1.00 92.44 280 PRO A N 1
ATOM 2278 C CA . PRO A 1 280 ? -17.043 -7.284 15.083 1.00 92.44 280 PRO A CA 1
ATOM 2279 C C . PRO A 1 280 ? -15.892 -8.027 14.405 1.00 92.44 280 PRO A C 1
ATOM 2281 O O . PRO A 1 280 ? -15.135 -7.423 13.642 1.00 92.44 280 PRO A O 1
ATOM 2284 N N . ALA A 1 281 ? -15.784 -9.327 14.672 1.00 89.44 281 ALA A N 1
ATOM 2285 C CA . ALA A 1 281 ? -14.824 -10.195 14.000 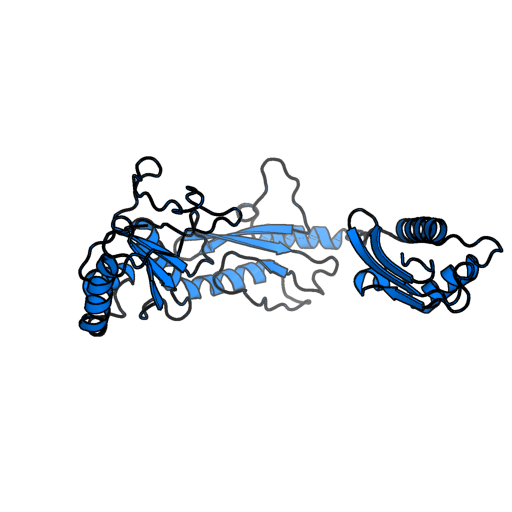1.00 89.44 281 ALA A CA 1
ATOM 2286 C C . ALA A 1 281 ? -15.074 -10.213 12.477 1.00 89.44 281 ALA A C 1
ATOM 2288 O O . ALA A 1 281 ? -16.190 -9.904 12.039 1.00 89.44 281 ALA A O 1
ATOM 2289 N N . PRO A 1 282 ? -14.080 -10.600 11.657 1.00 85.56 282 PRO A N 1
ATOM 2290 C CA . PRO A 1 282 ? -14.286 -10.764 10.225 1.00 85.56 282 PRO A CA 1
ATOM 2291 C C . PRO A 1 282 ? -15.406 -11.778 9.976 1.00 85.56 282 PRO A C 1
ATOM 2293 O O . PRO A 1 282 ? -15.333 -12.930 10.407 1.00 85.56 282 PRO A O 1
ATOM 2296 N N . ILE A 1 283 ? -16.464 -11.347 9.297 1.00 68.25 283 ILE A N 1
ATOM 2297 C CA . ILE A 1 283 ? -17.564 -12.231 8.917 1.00 68.25 283 ILE A CA 1
ATOM 2298 C C . ILE A 1 283 ? -17.128 -12.965 7.644 1.00 68.25 283 ILE A C 1
ATOM 2300 O O . ILE A 1 283 ? -16.582 -12.350 6.726 1.00 68.25 283 ILE A O 1
ATOM 2304 N N . GLN A 1 284 ? -17.320 -14.288 7.585 1.00 54.72 284 GLN A N 1
ATOM 2305 C CA . GLN A 1 284 ? -17.130 -15.032 6.334 1.00 54.72 284 GLN A CA 1
ATOM 2306 C C . GLN A 1 284 ? -18.020 -14.376 5.272 1.00 54.72 284 GLN A C 1
ATOM 2308 O O . GLN A 1 284 ? -19.196 -14.146 5.549 1.00 54.72 284 GLN A O 1
ATOM 2313 N N . LYS A 1 285 ? -17.454 -14.049 4.097 1.00 49.78 285 LYS A N 1
ATOM 2314 C CA . LYS A 1 285 ? -18.041 -13.184 3.045 1.00 49.78 285 LYS A CA 1
ATOM 2315 C C . LYS A 1 285 ? -19.515 -13.470 2.681 1.00 49.78 285 LYS A C 1
ATOM 2317 O O . LYS A 1 285 ? -20.163 -12.590 2.131 1.00 49.78 285 LYS A O 1
ATOM 2322 N N . ASP A 1 286 ? -20.058 -14.625 3.057 1.00 41.94 286 ASP A N 1
ATOM 2323 C CA . ASP A 1 286 ? -21.418 -15.078 2.756 1.00 41.94 286 ASP A CA 1
ATOM 2324 C C . ASP A 1 286 ? -22.487 -14.785 3.841 1.00 41.94 286 ASP A C 1
ATOM 2326 O O . ASP A 1 286 ? -23.641 -15.154 3.650 1.00 41.94 286 ASP A O 1
ATOM 2330 N N . THR A 1 287 ? -22.163 -14.150 4.982 1.00 42.53 287 THR A N 1
ATOM 2331 C CA . THR A 1 287 ? -23.124 -13.984 6.116 1.00 42.53 287 THR A CA 1
ATOM 2332 C C . THR A 1 287 ? -23.406 -12.549 6.575 1.00 42.53 287 THR A C 1
ATOM 2334 O O . THR A 1 287 ? -24.046 -12.340 7.607 1.00 42.53 287 THR A O 1
ATOM 2337 N N . LEU A 1 288 ? -22.973 -11.532 5.831 1.00 46.25 288 LEU A N 1
ATOM 2338 C CA . LEU A 1 288 ? -23.244 -10.140 6.196 1.00 46.25 288 LEU A CA 1
ATOM 2339 C C . LEU A 1 288 ? -24.690 -9.735 5.862 1.00 46.25 288 LEU A C 1
ATOM 2341 O O . LEU A 1 288 ? -24.964 -9.204 4.794 1.00 46.25 288 LEU A O 1
ATOM 2345 N N . GLU A 1 289 ? -25.587 -9.852 6.844 1.00 46.38 289 GLU A N 1
ATOM 2346 C CA . GLU A 1 289 ? -26.787 -9.002 6.963 1.00 46.38 289 GLU A CA 1
ATOM 2347 C C . GLU A 1 289 ? -26.426 -7.604 7.525 1.00 46.38 289 GLU A C 1
ATOM 2349 O O . GLU A 1 289 ? -27.159 -7.008 8.314 1.00 46.38 289 GLU A O 1
ATOM 2354 N N . ILE A 1 290 ? -25.258 -7.056 7.171 1.00 51.34 290 ILE A N 1
ATOM 2355 C CA . ILE A 1 290 ? -24.946 -5.649 7.446 1.00 51.34 290 ILE A CA 1
ATOM 2356 C C . ILE A 1 290 ? -25.409 -4.859 6.221 1.00 51.34 290 ILE A C 1
ATOM 2358 O O . ILE A 1 290 ? -24.628 -4.575 5.320 1.00 51.34 290 ILE A O 1
ATOM 2362 N N . ASP A 1 291 ? -26.707 -4.540 6.189 1.00 56.66 291 ASP A N 1
ATOM 2363 C CA . ASP A 1 291 ? -27.310 -3.661 5.178 1.00 56.66 291 ASP A CA 1
ATOM 2364 C C . ASP A 1 291 ? -26.731 -2.241 5.339 1.00 56.66 291 ASP A C 1
ATOM 2366 O O . ASP A 1 291 ? -27.182 -1.434 6.158 1.00 56.66 291 ASP A O 1
ATOM 2370 N N . MET A 1 292 ? -25.655 -1.963 4.606 1.00 63.25 292 MET A N 1
ATOM 2371 C CA . MET A 1 292 ? -25.090 -0.625 4.408 1.00 63.25 292 MET A CA 1
ATOM 2372 C C . MET A 1 292 ? -25.429 -0.079 3.023 1.00 63.25 292 MET A C 1
ATOM 2374 O O . MET A 1 292 ? -24.776 0.861 2.566 1.00 63.25 292 MET A O 1
ATOM 2378 N N . ASP A 1 293 ? -26.433 -0.651 2.359 1.00 70.81 293 ASP A N 1
ATOM 2379 C CA . ASP A 1 293 ? -26.782 -0.238 1.014 1.00 70.81 293 ASP A CA 1
ATOM 2380 C C . ASP A 1 293 ? -27.227 1.217 1.016 1.00 70.81 293 ASP A C 1
ATOM 2382 O O . ASP A 1 293 ? -27.910 1.711 1.925 1.00 70.81 293 ASP A O 1
ATOM 2386 N N . CYS A 1 294 ? -26.843 1.915 -0.047 1.00 72.75 294 CYS A N 1
ATOM 2387 C CA . CYS A 1 294 ? -27.238 3.292 -0.243 1.00 72.75 294 CYS A CA 1
ATOM 2388 C C . CYS A 1 294 ? -28.768 3.403 -0.207 1.00 72.75 294 CYS A C 1
ATOM 2390 O O . CYS A 1 294 ? -29.462 2.773 -1.002 1.00 72.75 294 CYS A O 1
ATOM 2392 N N . GLY A 1 295 ? -29.308 4.278 0.647 1.00 72.38 295 GLY A N 1
ATOM 2393 C CA . GLY A 1 295 ? -30.754 4.525 0.721 1.00 72.38 295 GLY A CA 1
ATOM 2394 C C . GLY A 1 295 ? -31.373 5.150 -0.539 1.00 72.38 295 GLY A C 1
ATOM 2395 O O . GLY A 1 295 ? -32.581 5.364 -0.564 1.00 72.38 295 GLY A O 1
ATOM 2396 N N . ILE A 1 296 ? -30.564 5.467 -1.559 1.00 79.94 296 ILE A N 1
ATOM 2397 C CA . ILE A 1 296 ? -30.995 6.066 -2.829 1.00 79.94 296 ILE A CA 1
ATOM 2398 C C . ILE A 1 296 ? -30.940 5.035 -3.959 1.00 79.94 296 ILE A C 1
ATOM 2400 O O . ILE A 1 296 ? -31.948 4.802 -4.621 1.00 79.94 296 ILE A O 1
ATOM 2404 N N . CYS A 1 297 ? -29.770 4.438 -4.202 1.00 79.75 297 CYS A N 1
ATOM 2405 C CA . CYS A 1 297 ? -29.582 3.505 -5.315 1.00 79.75 297 CYS A CA 1
ATOM 2406 C C . CYS A 1 297 ? -29.709 2.030 -4.920 1.00 79.75 297 CYS A C 1
ATOM 2408 O O . CYS A 1 297 ? -29.695 1.187 -5.810 1.00 79.75 297 CYS A O 1
ATOM 2410 N N . TYR A 1 298 ? -29.839 1.718 -3.624 1.00 74.31 298 TYR A N 1
ATOM 2411 C CA . TYR A 1 298 ? -29.906 0.348 -3.095 1.00 74.31 298 TYR A CA 1
ATOM 2412 C C . TYR A 1 298 ? -28.729 -0.536 -3.534 1.00 74.31 298 TYR A C 1
ATOM 2414 O O . TYR A 1 298 ? -28.854 -1.752 -3.622 1.00 74.31 298 TYR A O 1
ATOM 2422 N N . SER A 1 299 ? -27.592 0.093 -3.835 1.00 70.38 299 SER A N 1
ATOM 2423 C CA . SER A 1 299 ? -26.335 -0.585 -4.123 1.00 70.38 299 SER A CA 1
ATOM 2424 C C . SER A 1 299 ? -25.415 -0.495 -2.911 1.00 70.38 299 SER A C 1
ATOM 2426 O O . SER A 1 299 ? -25.372 0.545 -2.240 1.00 70.38 299 SER A O 1
ATOM 2428 N N . ALA A 1 300 ? -24.652 -1.561 -2.675 1.00 65.12 300 ALA A N 1
ATOM 2429 C CA . ALA A 1 300 ? -23.610 -1.606 -1.655 1.00 65.12 300 ALA A CA 1
ATOM 2430 C C . ALA A 1 300 ? -22.438 -0.667 -1.993 1.00 65.12 300 ALA A C 1
ATOM 2432 O O . ALA A 1 300 ? -21.832 -0.089 -1.093 1.00 65.12 300 ALA A O 1
ATOM 2433 N N . THR A 1 301 ? -22.144 -0.477 -3.284 1.00 70.06 301 THR A N 1
ATOM 2434 C CA . THR A 1 301 ? -21.053 0.369 -3.798 1.00 70.06 301 THR A CA 1
ATOM 2435 C C . THR A 1 301 ? -21.489 1.213 -5.001 1.00 70.06 301 THR A C 1
ATOM 2437 O O . THR A 1 301 ? -22.465 0.894 -5.688 1.00 70.06 301 THR A O 1
ATOM 2440 N N . SER A 1 302 ? -20.781 2.316 -5.261 1.00 73.50 302 SER A N 1
ATOM 2441 C CA . SER A 1 302 ? -20.927 3.103 -6.495 1.00 73.50 302 SER A CA 1
ATOM 2442 C C . SER A 1 302 ? -20.212 2.449 -7.691 1.00 73.50 302 SER A C 1
ATOM 2444 O O . SER A 1 302 ? -19.486 1.470 -7.528 1.00 73.50 302 SER A O 1
ATOM 2446 N N . GLU A 1 303 ? -20.372 3.017 -8.894 1.00 70.06 303 GLU A N 1
ATOM 2447 C CA . GLU A 1 303 ? -19.592 2.626 -10.088 1.00 70.06 303 GLU A CA 1
ATOM 2448 C C . GLU A 1 303 ? -18.072 2.802 -9.894 1.00 70.06 303 GLU A C 1
ATOM 2450 O O . GLU A 1 303 ? -17.285 2.146 -10.568 1.00 70.06 303 GLU A O 1
ATOM 2455 N N . GLU A 1 304 ? -17.661 3.650 -8.945 1.00 71.50 304 GLU A N 1
ATOM 2456 C CA . GLU A 1 304 ? -16.265 3.863 -8.537 1.00 71.50 304 GLU A CA 1
ATOM 2457 C C . GLU A 1 304 ? -15.878 3.030 -7.296 1.00 71.50 304 GLU A C 1
ATOM 2459 O O . GLU A 1 304 ? -14.919 3.363 -6.605 1.00 71.50 304 GLU A O 1
ATOM 2464 N N . GLU A 1 305 ? -16.650 1.989 -6.966 1.00 68.19 305 GLU A N 1
ATOM 2465 C CA . GLU A 1 305 ? -16.446 1.092 -5.814 1.00 68.19 305 GLU A CA 1
ATOM 2466 C C . GLU A 1 305 ? -16.477 1.783 -4.434 1.00 68.19 305 GLU A C 1
ATOM 2468 O O . GLU A 1 305 ? -16.058 1.2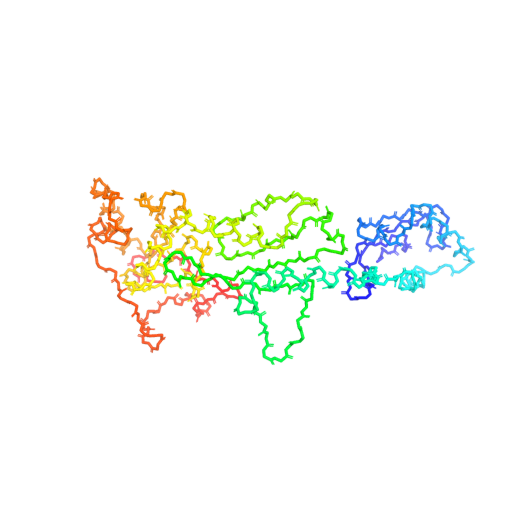15 -3.428 1.00 68.19 305 GLU A O 1
ATOM 2473 N N . GLN A 1 306 ? -17.035 2.993 -4.340 1.00 72.31 306 GLN A N 1
ATOM 2474 C CA . GLN A 1 306 ? -17.132 3.722 -3.073 1.00 72.31 306 GLN A CA 1
ATOM 2475 C C . GLN A 1 306 ? -18.340 3.263 -2.254 1.00 72.31 306 GLN A C 1
ATOM 2477 O O . GLN A 1 306 ? -19.448 3.122 -2.776 1.00 72.31 306 GLN A O 1
ATOM 2482 N N . LEU A 1 307 ? -18.141 3.102 -0.945 1.00 76.00 307 LEU A N 1
ATOM 2483 C CA . LEU A 1 307 ? -19.218 2.824 0.004 1.00 76.00 307 LEU A CA 1
ATOM 2484 C C . LEU A 1 307 ? -19.984 4.100 0.402 1.00 76.00 307 LEU A C 1
ATOM 2486 O O . LEU A 1 307 ? -19.360 5.151 0.571 1.00 76.00 307 LEU A O 1
ATOM 2490 N N . PRO A 1 308 ? -21.294 4.012 0.706 1.00 74.94 308 PRO A N 1
ATOM 2491 C CA . PRO A 1 308 ? -22.072 5.138 1.222 1.00 74.94 308 PRO A CA 1
ATOM 2492 C C . PRO A 1 308 ? -21.470 5.740 2.497 1.00 74.94 308 PRO A C 1
ATOM 2494 O O . PRO A 1 308 ? -21.144 5.022 3.451 1.00 74.94 308 PRO A O 1
ATOM 2497 N N . ASP A 1 309 ? -21.330 7.062 2.534 1.00 77.75 309 ASP A N 1
ATOM 2498 C CA . ASP A 1 309 ? -20.739 7.811 3.651 1.00 77.75 309 ASP A CA 1
ATOM 2499 C C . ASP A 1 309 ? -21.666 8.899 4.231 1.00 77.75 309 ASP A C 1
ATOM 2501 O O . ASP A 1 309 ? -21.348 9.499 5.265 1.00 77.75 309 ASP A O 1
ATOM 2505 N N . MET A 1 310 ? -22.825 9.112 3.603 1.00 76.19 310 MET A N 1
ATOM 2506 C CA . MET A 1 310 ? -23.864 10.056 4.011 1.00 76.19 310 MET A CA 1
ATOM 2507 C C . MET A 1 310 ? -25.001 9.339 4.740 1.00 76.19 310 MET A C 1
ATOM 2509 O O . MET A 1 310 ? -25.459 8.294 4.290 1.00 76.19 310 MET A O 1
ATOM 2513 N N . PHE A 1 311 ? -25.480 9.938 5.834 1.00 73.69 311 PHE A N 1
ATOM 2514 C CA . PHE A 1 311 ? -26.555 9.394 6.671 1.00 73.69 311 PHE A CA 1
ATOM 2515 C C . PHE A 1 311 ? -27.607 10.461 6.974 1.00 73.69 311 PHE A C 1
ATOM 2517 O O . PHE A 1 311 ? -27.279 11.646 7.108 1.00 73.69 311 PHE A O 1
ATOM 2524 N N . CYS A 1 312 ? -28.871 10.060 7.126 1.00 73.69 312 CYS A N 1
ATOM 2525 C CA . CYS A 1 312 ? -29.924 10.979 7.546 1.00 73.69 312 CYS A CA 1
ATOM 2526 C C . CYS A 1 312 ? -29.754 11.412 9.014 1.00 73.69 312 CYS A C 1
ATOM 2528 O O . CYS A 1 312 ? -29.440 10.621 9.903 1.00 73.69 312 CYS A O 1
ATOM 2530 N N . ASN A 1 313 ? -30.061 12.682 9.296 1.00 71.88 313 ASN A N 1
ATOM 2531 C CA . ASN A 1 313 ? -30.056 13.238 10.656 1.00 71.88 313 ASN A CA 1
ATOM 2532 C C . ASN A 1 313 ? -31.375 13.008 11.422 1.00 71.88 313 ASN A C 1
ATOM 2534 O O . ASN A 1 313 ? -31.521 13.456 12.562 1.00 71.88 313 ASN A O 1
ATOM 2538 N N . GLY A 1 314 ? -32.367 12.364 10.803 1.00 69.25 314 GLY A N 1
ATOM 2539 C CA . GLY A 1 314 ? -33.660 12.093 11.424 1.00 69.25 314 GLY A CA 1
ATOM 2540 C C . GLY A 1 314 ? -33.532 11.072 12.554 1.00 69.25 314 GLY A C 1
ATOM 2541 O O . GLY A 1 314 ? -32.980 9.999 12.357 1.00 69.25 314 GLY A O 1
ATOM 2542 N N . LYS A 1 315 ? -34.099 11.362 13.732 1.00 61.03 315 LYS A N 1
ATOM 2543 C CA . LYS A 1 315 ? -34.001 10.485 14.920 1.00 61.03 315 LYS A CA 1
ATOM 2544 C C . LYS A 1 315 ? -34.527 9.056 14.711 1.00 61.03 315 LYS A C 1
ATOM 2546 O O . LYS A 1 315 ? -34.116 8.162 15.440 1.00 61.03 315 LYS A O 1
ATOM 2551 N N . ASN A 1 316 ? -35.417 8.864 13.737 1.00 72.38 316 ASN A N 1
ATOM 2552 C CA . ASN A 1 316 ? -36.018 7.572 13.394 1.00 72.38 316 ASN A CA 1
ATOM 2553 C C . ASN A 1 316 ? -35.438 6.972 12.100 1.00 72.38 316 ASN A C 1
ATOM 2555 O O . ASN A 1 316 ? -35.943 5.957 11.629 1.00 72.38 316 ASN A O 1
ATOM 2559 N N . CYS A 1 317 ? -34.440 7.619 11.490 1.00 66.06 317 CYS A N 1
ATOM 2560 C CA . CYS A 1 317 ? -33.829 7.169 10.248 1.00 66.06 317 CYS A CA 1
ATOM 2561 C C . CYS A 1 317 ? -32.464 6.543 10.545 1.00 66.06 317 CYS A C 1
ATOM 2563 O O . CYS A 1 317 ? -31.598 7.182 11.140 1.00 66.06 317 CYS A O 1
ATOM 2565 N N . ASN A 1 318 ? -32.295 5.290 10.126 1.00 60.53 318 ASN A N 1
ATOM 2566 C CA . ASN A 1 318 ? -31.042 4.538 10.255 1.00 60.53 318 ASN A CA 1
ATOM 2567 C C . ASN A 1 318 ? -30.296 4.396 8.916 1.00 60.53 318 ASN A C 1
ATOM 2569 O O . ASN A 1 318 ? -29.290 3.695 8.857 1.00 60.53 318 ASN A O 1
ATOM 2573 N N . LYS A 1 319 ? -30.797 5.050 7.863 1.00 62.56 319 LYS A N 1
ATOM 2574 C CA . LYS A 1 319 ? -30.151 5.201 6.556 1.00 62.56 319 LYS A CA 1
ATOM 2575 C C . LYS A 1 319 ? -29.766 6.660 6.355 1.00 62.56 319 LYS A C 1
ATOM 2577 O O . LYS A 1 319 ? -30.494 7.539 6.866 1.00 62.56 319 LYS A O 1
#

Foldseek 3Di:
DDPQQFWDFAWDDAPNDTWTKIKGHPHNFALVPIDIDTDPVLCVLPPHPVSVVVLSVVQGDRGDDPVVSSVVVSVVSNVSPPPVPLPPQDPVNVVQLVVLCVVLPVVQWDDDPPDDDDSQWTWGWDAEPVRDIWIKIWGADSPPPVPPIDIDTLALDDDDQDHDRVDDTVVSVVVSVRVVVVLQPLVVVLVVCPVQFFAFLPPPDDTNNDQWTWTDQDQLKTWIWGADSNQRLDQTDIDIFWECVVCVLQVVLLVVQVVVRDSVDRNQVSSCNSSVGGHDGHDDPPDDPSQQADPPPRHCADPVRDGDRDFDHDPPGGD

InterPro domains:
  IPR013083 Zinc finger, RING/FYVE/PHD-type [G3DSA:3.30.40.10] (279-319)
  IPR016135 Ubiquitin-conjugating enzyme/RWD-like [G3DSA:3.10.110.10] (92-182)
  IPR016135 Ubiquitin-conjugating enzyme/RWD-like [SSF54495] (134-183)
  IPR026848 E3 ubiquitin-protein ligase FANCL [PTHR13206] (3-319)
  IPR043003 FANCL, UBC-like domain 3 superfamily [G3DSA:3.10.110.20] (184-278)
  IPR043898 FANCL, UBC-like domain 2 [PF18890] (91-184)
  IPR044037 FANCL, UBC-like domain 3 [PF18891] (186-282)

Organism: NCBI:txid1963864

Mean predicted aligned error: 14.67 Å

Nearest PDB structures (foldseek):
  3zqs-assembly1_A  TM=9.576E-01  e=1.746E-18  Homo sapiens
  7kzt-assembly1_L  TM=6.570E-01  e=8.532E-24  Homo sapiens
  7kzp-assembly1_M  TM=6.815E-01  e=3.860E-21  Homo sapiens
  3k1l-assembly1_B  TM=5.721E-01  e=1.530E-10  Drosophila melanogaster
  3k1l-assembly2_A  TM=5.773E-01  e=9.424E-10  Drosophila melanogaster

pLDDT: mean 82.51, std 14.72, range [41.94, 98.5]

Solvent-accessible surface area (backbone atoms only — not comparable to full-atom values): 18686 Å² total; per-residue (Å²): 100,46,96,75,54,25,37,42,69,53,71,45,72,56,96,92,40,82,37,54,39,34,36,39,34,79,42,54,59,42,49,73,83,47,49,76,50,61,40,75,74,59,47,69,76,40,96,42,79,64,55,57,53,49,57,44,58,72,62,68,48,101,77,43,47,70,69,61,50,51,53,52,50,46,50,52,50,53,72,65,50,61,69,88,64,65,69,80,76,48,72,66,54,54,53,51,50,52,53,39,43,58,72,61,31,65,91,28,48,64,66,60,98,88,53,78,86,48,89,43,58,41,37,38,50,45,63,48,98,86,67,48,79,45,58,35,40,39,33,47,48,92,56,56,56,73,42,70,62,51,75,48,59,63,42,76,62,88,79,85,79,88,73,45,57,88,77,58,52,66,53,54,56,54,54,52,50,56,58,54,51,64,68,38,51,65,29,52,51,39,50,50,54,40,65,69,50,23,27,66,66,35,58,87,77,74,57,72,33,60,49,53,41,28,32,44,57,51,85,54,30,32,36,38,36,39,49,44,60,90,49,42,45,53,90,54,54,74,49,78,42,48,29,65,85,74,42,47,64,41,55,51,30,34,70,73,30,54,87,70,64,49,67,90,44,52,53,61,60,42,47,26,63,26,43,70,50,69,60,42,56,56,68,64,92,88,68,75,86,62,77,57,44,29,87,83,79,69,35,64,48,47,99,83,68,45,63,68,81,80,59,37,84,49,96,89,38,81,73